Protein AF-A0A537Z2V4-F1 (afdb_monomer_lite)

pLDDT: mean 75.51, std 22.19, range [19.11, 96.81]

Foldseek 3Di:
DDDDDDDDDDDDDDDDDDPPPDDDDDDDDPDPQQPQLRQLLRLLVVQVVVCVVVVHDDDLVRSLVNSVCCVCVVVVADDASVSNSCNSPPADWQWDPPPPPDIDIDHADHLVVVVVVDDDDRLPDRDPVRVVVVLLVVLCVVPNDVLVVQLVVLSVQLRVCSNVVPPVSNVVSVVSNVVSLCVSPVPSQDPSND

Sequence (194 aa):
MRTLVTGTRLSLVPLGSLVTRCWKLRSTSSRPRCGTGTSAAVAVGLLGGLAAVRSEQPSPRELAYAAHRLEVDVLGLQSGIQDQLSAVFGGINYVEIEPYPEAVVRTLPAWEELSCRLTLLFVGRAHDSSSVHRQVIEHVARHGSGPFALLRDAAVAARDAVLAQDLQAFGQAMIANTEAQKSLHPDLVGEEAR

Structure (mmCIF, N/CA/C/O backbone):
data_AF-A0A537Z2V4-F1
#
_entry.id   AF-A0A537Z2V4-F1
#
loop_
_atom_site.group_PDB
_atom_site.id
_atom_site.type_symbol
_atom_site.label_atom_id
_atom_site.label_alt_id
_atom_site.label_comp_id
_atom_site.label_asym_id
_atom_site.label_entity_id
_atom_site.label_seq_id
_atom_site.pdbx_PDB_ins_code
_atom_site.Cartn_x
_atom_site.Cartn_y
_atom_site.Cartn_z
_atom_site.occupancy
_atom_site.B_iso_or_equiv
_atom_site.auth_seq_id
_atom_site.auth_comp_id
_atom_site.auth_asym_id
_atom_site.auth_atom_id
_atom_site.pdbx_PDB_model_num
ATOM 1 N N . MET A 1 1 ? -9.498 17.367 51.869 1.00 26.14 1 MET A N 1
ATOM 2 C CA . MET A 1 1 ? -8.516 18.435 51.583 1.00 26.14 1 MET A CA 1
ATOM 3 C C . MET A 1 1 ? -8.663 18.815 50.106 1.00 26.14 1 MET A C 1
ATOM 5 O O . MET A 1 1 ? -8.455 17.944 49.281 1.00 26.14 1 MET A O 1
ATOM 9 N N . ARG A 1 2 ? -9.210 20.024 49.844 1.00 19.11 2 ARG A N 1
ATOM 10 C CA . ARG A 1 2 ? -9.014 21.002 48.725 1.00 19.11 2 ARG A CA 1
ATOM 11 C C . ARG A 1 2 ? -8.374 20.488 47.403 1.00 19.11 2 ARG A C 1
ATOM 13 O O . ARG A 1 2 ? -7.351 19.835 47.505 1.00 19.11 2 ARG A O 1
ATOM 20 N N . THR A 1 3 ? -8.784 20.788 46.151 1.00 21.97 3 THR A N 1
ATOM 21 C CA . THR A 1 3 ? -9.660 21.805 45.486 1.00 21.97 3 THR A CA 1
ATOM 22 C C . THR A 1 3 ? -9.784 21.438 43.971 1.00 21.97 3 THR A C 1
ATOM 24 O O . THR A 1 3 ? -8.813 20.931 43.425 1.00 21.97 3 THR A O 1
ATOM 27 N N . LEU A 1 4 ? -10.982 21.459 43.342 1.00 20.69 4 LEU A N 1
ATOM 28 C CA . LEU A 1 4 ? -11.524 22.341 42.249 1.00 20.69 4 LEU A CA 1
ATOM 29 C C . LEU A 1 4 ? -10.598 22.661 41.035 1.00 20.69 4 LEU A C 1
ATOM 31 O O . LEU A 1 4 ? -9.449 23.021 41.246 1.00 20.69 4 LEU A O 1
ATOM 35 N N . VAL A 1 5 ? -11.035 22.579 39.756 1.00 25.23 5 VAL A N 1
ATOM 36 C CA . VAL A 1 5 ? -11.777 23.635 39.002 1.00 25.23 5 VAL A CA 1
ATOM 37 C C . VAL A 1 5 ? -12.490 23.106 37.714 1.00 25.23 5 VAL A C 1
ATOM 39 O O . VAL A 1 5 ? -11.874 22.511 36.839 1.00 25.23 5 VAL A O 1
ATOM 42 N N . THR A 1 6 ? -13.810 23.360 37.661 1.00 24.20 6 THR A N 1
ATOM 43 C CA . THR A 1 6 ? -14.754 23.801 36.585 1.00 24.20 6 THR A CA 1
ATOM 44 C C . THR A 1 6 ? -14.874 23.177 35.170 1.00 24.20 6 THR A C 1
ATOM 46 O O . THR A 1 6 ? -14.166 23.536 34.239 1.00 24.20 6 THR A O 1
ATOM 49 N N . GLY A 1 7 ? -15.950 22.397 34.987 1.00 27.55 7 GLY A N 1
ATOM 50 C CA . GLY A 1 7 ? -17.143 22.624 34.137 1.00 27.55 7 GLY A CA 1
ATOM 51 C C . GLY A 1 7 ? -17.106 23.324 32.761 1.00 27.55 7 GLY A C 1
ATOM 52 O O . GLY A 1 7 ? -16.835 24.514 32.651 1.00 27.55 7 GLY A O 1
ATOM 53 N N . THR A 1 8 ? -17.716 22.661 31.768 1.00 27.48 8 THR A N 1
ATOM 54 C CA . THR A 1 8 ? -18.751 23.292 30.922 1.00 27.48 8 THR A CA 1
ATOM 55 C C . THR A 1 8 ? -19.946 22.339 30.809 1.00 27.48 8 THR A C 1
ATOM 57 O O . THR A 1 8 ? -19.795 21.172 30.457 1.00 27.48 8 THR A O 1
ATOM 60 N N . ARG A 1 9 ? -21.130 22.815 31.210 1.00 27.38 9 ARG A N 1
ATOM 61 C CA . ARG A 1 9 ? -22.389 22.056 31.270 1.00 27.38 9 ARG A CA 1
ATOM 62 C C . ARG A 1 9 ? -22.926 21.769 29.863 1.00 27.38 9 ARG A C 1
ATOM 64 O O . ARG A 1 9 ? -23.056 22.694 29.068 1.00 27.38 9 ARG A O 1
ATOM 71 N N . LEU A 1 10 ? -23.353 20.529 29.611 1.00 31.59 10 LEU A N 1
ATOM 72 C CA . LEU A 1 10 ? -24.375 20.240 28.601 1.00 31.59 10 LEU A CA 1
ATOM 73 C C . LEU A 1 10 ? -25.691 20.878 29.062 1.00 31.59 10 LEU A C 1
ATOM 75 O O . LEU A 1 10 ? -26.187 20.573 30.145 1.00 31.59 10 LEU A O 1
ATOM 79 N N . SER A 1 11 ? -26.246 21.767 28.246 1.00 27.48 11 SER A N 1
ATOM 80 C CA . SER A 1 11 ? -27.620 22.247 28.382 1.00 27.48 11 SER A CA 1
ATOM 81 C C . SER A 1 11 ? -28.418 21.718 27.192 1.00 27.48 11 SER A C 1
ATOM 83 O O . SER A 1 11 ? -28.134 22.039 26.042 1.00 27.48 11 SER A O 1
ATOM 85 N N . LEU A 1 12 ? -29.383 20.845 27.481 1.00 33.03 12 LEU A N 1
ATOM 86 C CA . LEU A 1 12 ? -30.434 20.442 26.552 1.00 33.03 12 LEU A CA 1
ATOM 87 C C . LEU A 1 12 ? -31.478 21.560 26.533 1.00 33.03 12 LEU A C 1
ATOM 89 O O . LEU A 1 12 ? -32.139 21.807 27.539 1.00 33.03 12 LEU A O 1
ATOM 93 N N . VAL A 1 13 ? -31.608 22.234 25.394 1.00 32.41 13 VAL A N 1
ATOM 94 C CA . VAL A 1 13 ? -32.709 23.162 25.111 1.00 32.41 13 VAL A CA 1
ATOM 95 C C . VAL A 1 13 ? -33.660 22.447 24.146 1.00 32.41 13 VAL A C 1
ATOM 97 O O . VAL A 1 13 ? -33.213 22.057 23.066 1.00 32.41 13 VAL A O 1
ATOM 100 N N . PRO A 1 14 ? -34.943 22.237 24.490 1.00 42.44 14 PRO A N 1
ATOM 101 C CA . PRO A 1 14 ? -35.908 21.675 23.561 1.00 42.44 14 PRO A CA 1
ATOM 102 C C . PRO A 1 14 ? -36.518 22.812 22.734 1.00 42.44 14 PRO A C 1
ATOM 104 O O . PRO A 1 14 ? -37.300 23.603 23.252 1.00 42.44 14 PRO A O 1
ATOM 107 N N . LEU A 1 15 ? -36.172 22.897 21.450 1.00 34.91 15 LEU A N 1
ATOM 108 C CA . LEU A 1 15 ? -36.889 23.714 20.468 1.00 34.91 15 LEU A CA 1
ATOM 109 C C . LEU A 1 15 ? -37.073 22.896 19.185 1.00 34.91 15 LEU A C 1
ATOM 111 O O . LEU A 1 15 ? -36.166 22.199 18.735 1.00 34.91 15 LEU A O 1
ATOM 115 N N . GLY A 1 16 ? -38.310 22.906 18.696 1.00 32.41 16 GLY A N 1
ATOM 116 C CA . GLY A 1 16 ? -38.871 21.941 17.761 1.00 32.41 16 GLY A CA 1
ATOM 117 C C . GLY A 1 16 ? -38.275 21.917 16.352 1.00 32.41 16 GLY A C 1
ATOM 118 O O . GLY A 1 16 ? -37.627 22.850 15.895 1.00 32.41 16 GLY A O 1
ATOM 119 N N . SER A 1 17 ? -38.567 20.796 15.684 1.00 40.34 17 SER A N 1
ATOM 120 C CA . SER A 1 17 ? -38.675 20.611 14.230 1.00 40.34 17 SER A CA 1
ATOM 121 C C . SER A 1 17 ? -37.645 21.333 13.353 1.00 40.34 17 SER A C 1
ATOM 123 O O . SER A 1 17 ? -37.956 22.349 12.741 1.00 40.34 17 SER A O 1
ATOM 125 N N . LEU A 1 18 ? -36.451 20.741 13.258 1.00 33.75 18 LEU A N 1
ATOM 126 C CA . LEU A 1 18 ? -35.622 20.542 12.054 1.00 33.75 18 LEU A CA 1
ATOM 127 C C . LEU A 1 18 ? -34.292 19.954 12.545 1.00 33.75 18 LEU A C 1
ATOM 129 O O . LEU A 1 18 ? -33.438 20.658 13.079 1.00 33.75 18 LEU A O 1
ATOM 133 N N . VAL A 1 19 ? -34.139 18.630 12.459 1.00 32.47 19 VAL A N 1
ATOM 134 C CA . VAL A 1 19 ? -32.954 17.925 12.974 1.00 32.47 19 VAL A CA 1
ATOM 135 C C . VAL A 1 19 ? -31.794 18.092 11.989 1.00 32.47 19 VAL A C 1
ATOM 137 O O . VAL A 1 19 ? -31.403 17.161 11.294 1.00 32.47 19 VAL A O 1
ATOM 140 N N . THR A 1 20 ? -31.205 19.283 11.944 1.00 33.00 20 THR A N 1
ATOM 141 C CA . THR A 1 20 ? -29.838 19.453 11.447 1.00 33.00 20 THR A CA 1
ATOM 142 C C . THR A 1 20 ? -28.921 19.125 12.618 1.00 33.00 20 THR A C 1
ATOM 144 O O . THR A 1 20 ? -28.631 19.976 13.458 1.00 33.00 20 THR A O 1
ATOM 147 N N . ARG A 1 21 ? -28.511 17.856 12.752 1.00 35.78 21 ARG A N 1
ATOM 148 C CA . ARG A 1 21 ? -27.494 17.499 13.752 1.00 35.78 21 ARG A CA 1
ATOM 149 C C . ARG A 1 21 ? -26.185 18.161 13.333 1.00 35.78 21 ARG A C 1
ATOM 151 O O . ARG A 1 21 ? -25.566 17.763 12.352 1.00 35.78 21 ARG A O 1
ATOM 158 N N . CYS A 1 22 ? -25.801 19.208 14.054 1.00 28.00 22 CYS A N 1
ATOM 159 C CA . CYS A 1 22 ? -24.544 19.903 13.835 1.00 28.00 22 CYS A CA 1
ATOM 160 C C . CYS A 1 22 ? -23.418 19.049 14.433 1.00 28.00 22 CYS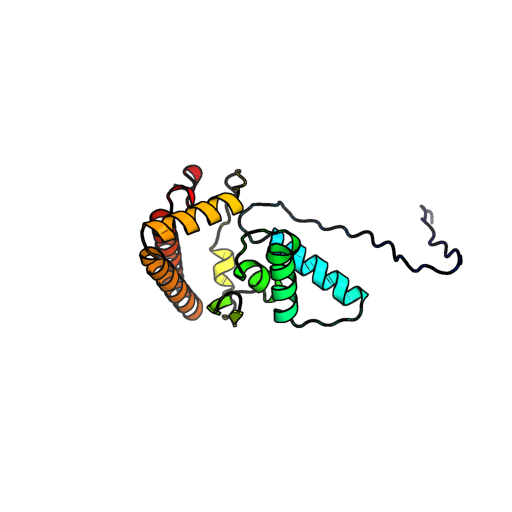 A C 1
ATOM 162 O O . CYS A 1 22 ? -23.233 19.009 15.649 1.00 28.00 22 CYS A O 1
ATOM 164 N N . TRP A 1 23 ? -22.706 18.307 13.584 1.00 31.33 23 TRP A N 1
ATOM 165 C CA . TRP A 1 23 ? -21.556 17.502 13.990 1.00 31.33 23 TRP A CA 1
ATOM 166 C C . TRP A 1 23 ? -20.273 18.301 13.766 1.00 31.33 23 TRP A C 1
ATOM 168 O O . TRP A 1 23 ? -20.007 18.764 12.659 1.00 31.33 23 TRP A O 1
ATOM 178 N N . LYS A 1 24 ? -19.450 18.448 14.809 1.00 30.14 24 LYS A N 1
ATOM 179 C CA . LYS A 1 24 ? -18.098 19.002 14.686 1.00 30.14 24 LYS A CA 1
ATOM 180 C C . LYS A 1 24 ? -17.103 17.850 14.645 1.00 30.14 24 LYS A C 1
ATOM 182 O O . LYS A 1 24 ? -16.812 17.254 15.677 1.00 30.14 24 LYS A O 1
ATOM 187 N N . LEU A 1 25 ? -16.586 17.549 13.459 1.00 30.94 25 LEU A N 1
ATOM 188 C CA . LEU A 1 25 ? -15.578 16.514 13.270 1.00 30.94 25 LEU A CA 1
ATOM 189 C C . LEU A 1 25 ? -14.170 17.127 13.308 1.00 30.94 25 LEU A C 1
ATOM 191 O O . LEU A 1 25 ? -13.929 18.178 12.714 1.00 30.94 25 LEU A O 1
ATOM 195 N N . ARG A 1 26 ? -13.234 16.483 14.011 1.00 28.75 26 ARG A N 1
ATOM 196 C CA . ARG A 1 26 ? -11.817 16.866 14.048 1.00 28.75 26 ARG A CA 1
ATOM 197 C C . ARG A 1 26 ? -10.979 15.656 13.651 1.00 28.75 26 ARG A C 1
ATOM 199 O O . ARG A 1 26 ? -10.984 14.666 14.371 1.00 28.75 26 ARG A O 1
ATOM 206 N N . SER A 1 27 ? -10.252 15.754 12.543 1.00 35.19 27 SER A N 1
ATOM 207 C CA . SER A 1 27 ? -9.204 14.801 12.176 1.00 35.19 27 SER A CA 1
ATOM 208 C C . SER A 1 27 ? -7.833 15.379 12.539 1.00 35.19 27 SER A C 1
ATOM 210 O O . SER A 1 27 ? -7.590 16.580 12.407 1.00 35.19 27 SER A O 1
ATOM 212 N N . THR A 1 28 ? -6.933 14.532 13.033 1.00 32.22 28 THR A N 1
ATOM 213 C CA . THR A 1 28 ? -5.525 14.868 13.279 1.00 32.22 28 THR A CA 1
ATOM 214 C C . THR A 1 28 ? -4.672 13.860 12.526 1.00 32.22 28 THR A C 1
ATOM 216 O O . THR A 1 28 ? -4.736 12.671 12.824 1.00 32.22 28 THR A O 1
ATOM 219 N N . SER A 1 29 ? -3.897 14.319 11.545 1.00 41.75 29 SER A N 1
ATOM 220 C CA . SER A 1 29 ? -2.881 13.512 10.863 1.00 41.75 29 SER A CA 1
ATOM 221 C C . SER A 1 29 ? -1.501 14.120 11.105 1.00 41.75 29 SER A C 1
ATOM 223 O O . SER A 1 29 ? -1.380 15.333 11.284 1.00 41.75 29 SER A O 1
ATOM 225 N N . SER A 1 30 ? -0.463 13.282 11.156 1.00 40.41 30 SER A N 1
ATOM 226 C CA . SER A 1 30 ? 0.902 13.713 11.487 1.00 40.41 30 SER A CA 1
ATOM 227 C C . SER A 1 30 ? 1.523 14.622 10.418 1.00 40.41 30 SER A C 1
ATOM 229 O O . SER A 1 30 ? 2.353 15.452 10.780 1.00 40.41 30 SER A O 1
ATOM 231 N N . ARG A 1 31 ? 1.097 14.515 9.142 1.00 38.12 31 ARG A N 1
ATOM 232 C CA . ARG A 1 31 ? 1.248 15.506 8.048 1.00 38.12 31 ARG A CA 1
ATOM 233 C C . ARG A 1 31 ? 0.592 15.002 6.741 1.00 38.12 31 ARG A C 1
ATOM 235 O O . ARG A 1 31 ? 0.758 13.831 6.404 1.00 38.12 31 ARG A O 1
ATOM 242 N N . PRO A 1 32 ? -0.100 15.851 5.957 1.00 47.47 32 PRO A N 1
ATOM 243 C CA . PRO A 1 32 ? -0.521 15.506 4.595 1.00 47.47 32 PRO A CA 1
ATOM 244 C C . PRO A 1 32 ? 0.686 15.341 3.649 1.00 47.47 32 PRO A C 1
ATOM 246 O O . PRO A 1 32 ? 1.701 16.008 3.838 1.00 47.47 32 PRO A O 1
ATOM 249 N N . ARG A 1 33 ? 0.543 14.532 2.586 1.00 50.84 33 ARG A N 1
ATOM 250 C CA . ARG A 1 33 ? 1.489 14.433 1.445 1.00 50.84 33 ARG A CA 1
ATOM 251 C C . ARG A 1 33 ? 2.895 13.870 1.745 1.00 50.84 33 ARG A C 1
ATOM 253 O O . ARG A 1 33 ? 3.855 14.244 1.082 1.00 50.84 33 ARG A O 1
ATOM 260 N N . CYS A 1 34 ? 3.031 12.941 2.690 1.00 48.94 34 CYS A N 1
ATOM 261 C CA . CYS A 1 34 ? 4.287 12.210 2.934 1.00 48.94 34 CYS A CA 1
ATOM 262 C C . CYS A 1 34 ? 4.397 10.861 2.194 1.00 48.94 34 CYS A C 1
ATOM 264 O O . CYS A 1 34 ? 5.298 10.088 2.490 1.00 48.94 34 CYS A O 1
ATOM 266 N N . GLY A 1 35 ? 3.485 10.560 1.261 1.00 55.34 35 GLY A N 1
ATOM 267 C CA . GLY A 1 35 ? 3.512 9.309 0.488 1.00 55.34 35 GLY A CA 1
ATOM 268 C C . GLY A 1 35 ? 3.076 8.056 1.261 1.00 55.34 35 GLY A C 1
ATOM 269 O O . GLY A 1 35 ? 3.242 6.955 0.763 1.00 55.34 35 GLY A O 1
ATOM 270 N N . THR A 1 36 ? 2.506 8.204 2.462 1.00 62.25 36 THR A N 1
ATOM 271 C CA . THR A 1 36 ? 2.095 7.087 3.338 1.00 62.25 36 THR A CA 1
ATOM 272 C C . THR A 1 36 ? 0.573 6.883 3.394 1.00 62.25 36 THR A C 1
ATOM 274 O O . THR A 1 36 ? 0.045 6.500 4.435 1.00 62.25 36 THR A O 1
ATOM 277 N N . GLY A 1 37 ? -0.169 7.240 2.340 1.00 63.00 37 GLY A N 1
ATOM 278 C CA . GLY A 1 37 ? -1.630 7.058 2.301 1.00 63.00 37 GLY A CA 1
ATOM 279 C C . GLY A 1 37 ? -2.434 7.908 3.300 1.00 63.00 37 GLY A C 1
ATOM 280 O O . GLY A 1 37 ? -3.541 7.545 3.693 1.00 63.00 37 GLY A O 1
ATOM 281 N N . THR A 1 38 ? -1.904 9.053 3.749 1.00 70.50 38 THR A N 1
ATOM 282 C CA . THR A 1 38 ? -2.525 9.859 4.818 1.00 70.50 38 THR A CA 1
ATOM 283 C C . THR A 1 38 ? -3.930 10.376 4.468 1.00 70.50 38 THR A C 1
ATOM 285 O O . THR A 1 38 ? -4.766 10.492 5.364 1.00 70.50 38 THR A O 1
ATOM 288 N N . SER A 1 39 ? -4.222 10.691 3.197 1.00 77.00 39 SER A N 1
ATOM 289 C CA . SER A 1 39 ? -5.568 11.132 2.780 1.00 77.00 39 SER A CA 1
ATOM 290 C C . SER A 1 39 ? -6.585 10.000 2.894 1.00 77.00 39 SER A C 1
ATOM 292 O O . SER A 1 39 ? -7.632 10.182 3.517 1.00 77.00 39 SER A O 1
ATOM 294 N N . ALA A 1 40 ? -6.221 8.816 2.403 1.00 80.75 40 ALA A N 1
ATOM 295 C CA . ALA A 1 40 ? -7.025 7.611 2.499 1.00 80.75 40 ALA A CA 1
ATOM 296 C C . ALA A 1 40 ? -7.306 7.232 3.959 1.00 80.75 40 ALA A C 1
ATOM 298 O O . ALA A 1 40 ? -8.457 6.994 4.317 1.00 80.75 40 ALA A O 1
ATOM 299 N N . ALA A 1 41 ? -6.290 7.263 4.830 1.00 82.25 41 ALA A N 1
ATOM 300 C CA . ALA A 1 41 ? -6.460 6.978 6.255 1.00 82.25 41 ALA A CA 1
ATOM 301 C C . ALA A 1 41 ? -7.433 7.956 6.942 1.00 82.25 41 ALA A C 1
ATOM 303 O O . ALA A 1 41 ? -8.270 7.547 7.749 1.00 82.25 41 ALA A O 1
ATOM 304 N N . VAL A 1 42 ? -7.369 9.249 6.598 1.00 85.12 42 VAL A N 1
ATOM 305 C CA . VAL A 1 42 ? -8.310 10.257 7.114 1.00 85.12 42 VAL A CA 1
ATOM 306 C C . VAL A 1 42 ? -9.726 10.019 6.586 1.00 85.12 42 VAL A C 1
ATOM 308 O O . VAL A 1 42 ? -10.670 10.080 7.373 1.00 85.12 42 VAL A O 1
ATOM 311 N N . ALA A 1 43 ? -9.886 9.734 5.290 1.00 87.69 43 ALA A N 1
ATOM 312 C CA . ALA A 1 43 ? -11.186 9.451 4.683 1.00 87.69 43 ALA A CA 1
ATOM 313 C C . ALA A 1 43 ? -11.841 8.207 5.304 1.00 87.69 43 ALA A C 1
ATOM 315 O O . ALA A 1 43 ? -12.991 8.267 5.739 1.00 87.69 43 ALA A O 1
ATOM 316 N N . VAL A 1 44 ? -11.083 7.116 5.432 1.00 90.00 44 VAL A N 1
ATOM 317 C CA . VAL A 1 44 ? -11.513 5.873 6.086 1.00 90.00 44 VAL A CA 1
ATOM 318 C C . VAL A 1 44 ? -11.905 6.122 7.542 1.00 90.00 44 VAL A C 1
ATOM 320 O O . VAL A 1 44 ? -12.991 5.721 7.957 1.00 90.00 44 VAL A O 1
ATOM 323 N N . GLY A 1 45 ? -11.075 6.832 8.315 1.00 86.94 45 GLY A N 1
ATOM 324 C CA . GLY A 1 45 ? -11.374 7.138 9.717 1.00 86.94 45 GLY A CA 1
ATOM 325 C C . GLY A 1 45 ? -12.625 8.006 9.891 1.00 86.94 45 GLY A C 1
ATOM 326 O O . GLY A 1 45 ? -13.429 7.771 10.794 1.00 86.94 45 GLY A O 1
ATOM 327 N N . LEU A 1 46 ? -12.827 8.982 9.002 1.00 89.75 46 LEU A N 1
ATOM 328 C CA . LEU A 1 46 ? -13.998 9.860 8.997 1.00 89.75 46 LEU A CA 1
ATOM 329 C C . LEU A 1 46 ? -15.281 9.090 8.680 1.00 89.75 46 LEU A C 1
ATOM 331 O O . LEU A 1 46 ? -16.269 9.220 9.404 1.00 89.75 46 LEU A O 1
ATOM 335 N N . LEU A 1 47 ? -15.257 8.275 7.625 1.00 92.00 47 LEU A N 1
ATOM 336 C CA . LEU A 1 47 ? -16.395 7.454 7.223 1.00 92.00 47 LEU A CA 1
ATOM 337 C C . LEU A 1 47 ? -16.713 6.384 8.272 1.00 92.00 47 LEU A C 1
ATOM 339 O O . LEU A 1 47 ? -17.881 6.193 8.605 1.00 92.00 47 LEU A O 1
ATOM 343 N N . GLY A 1 48 ? -15.691 5.757 8.861 1.00 90.81 48 GLY A N 1
ATOM 344 C CA . GLY A 1 48 ? -15.859 4.777 9.933 1.00 90.81 48 GLY A CA 1
ATOM 345 C C . GLY A 1 48 ? -16.473 5.401 11.188 1.00 90.81 48 GLY A C 1
ATOM 346 O O . GLY A 1 48 ? -17.411 4.853 11.765 1.00 90.81 48 GLY A O 1
ATOM 347 N N . GLY A 1 49 ? -16.016 6.598 11.570 1.00 90.38 49 GLY A N 1
ATOM 348 C CA . GLY A 1 49 ? -16.608 7.354 12.675 1.00 90.38 49 GLY A CA 1
ATOM 349 C C . GLY A 1 49 ? -18.064 7.748 12.414 1.00 90.38 49 GLY A C 1
ATOM 350 O O . GLY A 1 49 ? -18.905 7.650 13.308 1.00 90.38 49 GLY A O 1
ATOM 351 N N . LEU A 1 50 ? -18.389 8.154 11.183 1.00 92.44 50 LEU A N 1
ATOM 352 C CA . LEU A 1 50 ? -19.755 8.512 10.804 1.00 92.44 50 LEU A CA 1
ATOM 353 C C . LEU A 1 50 ? -20.690 7.292 10.815 1.00 92.44 50 LEU A C 1
ATOM 355 O O . LEU A 1 50 ? -21.806 7.391 11.326 1.00 92.44 50 LEU A O 1
ATOM 359 N N . ALA A 1 51 ? -20.222 6.146 10.314 1.00 91.44 51 ALA A N 1
ATOM 360 C CA . ALA A 1 51 ? -20.951 4.881 10.364 1.00 91.44 51 ALA A CA 1
ATOM 361 C C . ALA A 1 51 ? -21.236 4.460 11.814 1.00 91.44 51 ALA A C 1
ATOM 363 O O . ALA A 1 51 ? -22.379 4.157 12.156 1.00 91.44 51 ALA A O 1
ATOM 364 N N . ALA A 1 52 ? -20.243 4.567 12.703 1.00 90.50 52 ALA A N 1
ATOM 365 C CA . ALA A 1 52 ? -20.414 4.264 14.123 1.00 90.50 52 ALA A CA 1
ATOM 366 C C . ALA A 1 52 ? -21.494 5.141 14.785 1.00 90.50 52 ALA A C 1
ATOM 368 O O . ALA A 1 52 ? -22.356 4.635 15.505 1.00 90.50 52 ALA A O 1
ATOM 369 N N . VAL A 1 53 ? -21.515 6.448 14.489 1.00 93.50 53 VAL A N 1
ATOM 370 C CA . VAL A 1 53 ? -22.558 7.377 14.975 1.00 93.50 53 VAL A CA 1
ATOM 371 C C . VAL A 1 53 ? -23.951 7.005 14.455 1.00 93.50 53 VAL A C 1
ATOM 373 O O . VAL A 1 53 ? -24.952 7.240 15.134 1.00 93.50 53 VAL A O 1
ATOM 376 N N . ARG A 1 54 ? -24.021 6.416 13.259 1.00 92.44 54 ARG A N 1
ATOM 377 C CA . ARG A 1 54 ? -25.257 5.942 12.624 1.00 92.44 54 ARG A CA 1
ATOM 378 C C . ARG A 1 54 ? -25.628 4.508 13.017 1.00 92.44 54 ARG A C 1
ATOM 380 O O . ARG A 1 54 ? -26.659 4.023 12.567 1.00 92.44 54 ARG A O 1
ATOM 387 N N . SER A 1 55 ? -24.832 3.857 13.874 1.00 93.44 55 SER A N 1
ATOM 388 C CA . SER A 1 55 ? -24.975 2.433 14.220 1.00 93.44 55 SER A CA 1
ATOM 389 C C . SER A 1 55 ? -24.913 1.500 13.001 1.00 93.44 55 SER A C 1
ATOM 391 O O . SER A 1 55 ? -25.495 0.420 13.001 1.00 93.44 55 SER A O 1
ATOM 393 N N . GLU A 1 56 ? -24.191 1.921 11.965 1.00 93.94 56 GLU A N 1
ATOM 394 C CA . GLU A 1 56 ? -23.870 1.120 10.788 1.00 93.94 56 GLU A CA 1
ATOM 395 C C . GLU A 1 56 ? -22.556 0.362 11.040 1.00 93.94 56 GLU A C 1
ATOM 397 O O . GLU A 1 56 ? -21.649 0.868 11.705 1.00 93.94 56 GLU A O 1
ATOM 402 N N . GLN A 1 57 ? -22.445 -0.856 10.508 1.00 92.12 57 GLN A N 1
ATOM 403 C CA . GLN A 1 57 ? -21.240 -1.687 10.610 1.00 92.12 57 GLN A CA 1
ATOM 404 C C . GLN A 1 57 ? -20.773 -2.092 9.209 1.00 92.12 57 GLN A C 1
ATOM 406 O O . GLN A 1 57 ? -20.948 -3.247 8.819 1.00 92.12 57 GLN A O 1
ATOM 411 N N . PRO A 1 58 ? -20.234 -1.144 8.419 1.00 92.88 58 PRO A N 1
ATOM 412 C CA . PRO A 1 58 ? -19.693 -1.475 7.114 1.00 92.88 58 PRO A CA 1
ATOM 413 C C . PRO A 1 58 ? -18.524 -2.445 7.283 1.00 92.88 58 PRO A C 1
ATOM 415 O O . PRO A 1 58 ? -17.680 -2.292 8.171 1.00 92.88 58 PRO A O 1
ATOM 418 N N . SER A 1 59 ? -18.453 -3.431 6.400 1.00 94.31 59 SER A N 1
ATOM 419 C CA . SER A 1 59 ? -17.270 -4.269 6.259 1.00 94.31 59 SER A CA 1
ATOM 420 C C . SER A 1 59 ? -16.049 -3.412 5.881 1.00 94.31 59 SER A C 1
ATOM 422 O O . SER A 1 59 ? -16.199 -2.355 5.254 1.00 94.31 59 SER A O 1
ATOM 424 N N . PRO A 1 60 ? -14.815 -3.865 6.184 1.00 91.06 60 PRO A N 1
ATOM 425 C CA . PRO A 1 60 ? -13.595 -3.155 5.791 1.00 91.06 60 PRO A CA 1
ATOM 426 C C . PRO A 1 60 ? -13.576 -2.808 4.297 1.00 91.06 60 PRO A C 1
ATOM 428 O O . PRO A 1 60 ? -13.267 -1.684 3.911 1.00 91.06 60 PRO A O 1
ATOM 431 N N . ARG A 1 61 ? -14.007 -3.756 3.458 1.00 93.50 61 ARG A N 1
ATOM 432 C CA . ARG A 1 61 ? -14.117 -3.586 2.008 1.00 93.50 61 ARG A CA 1
ATOM 433 C C . ARG A 1 61 ? -15.080 -2.453 1.635 1.00 93.50 61 ARG A C 1
ATOM 435 O O . ARG A 1 61 ? -14.711 -1.581 0.855 1.00 93.50 61 ARG A O 1
ATOM 442 N N . GLU A 1 62 ? -16.287 -2.435 2.199 1.00 94.75 62 GLU A N 1
ATOM 443 C CA . GLU A 1 62 ? -17.268 -1.369 1.936 1.00 94.75 62 GLU A CA 1
ATOM 444 C C . GLU A 1 62 ? -16.739 0.004 2.351 1.00 94.75 62 GLU A C 1
ATOM 446 O O . GLU A 1 62 ? -16.933 0.983 1.627 1.00 94.75 62 GLU A O 1
ATOM 451 N N . LEU A 1 63 ? -16.031 0.071 3.481 1.00 94.56 63 LEU A N 1
ATOM 452 C CA . LEU A 1 63 ? -15.451 1.311 3.980 1.00 94.56 63 LEU A CA 1
ATOM 453 C C . LEU A 1 63 ? -14.324 1.831 3.073 1.00 94.56 63 LEU A C 1
ATOM 455 O O . LEU A 1 63 ? -14.294 3.025 2.770 1.00 94.56 63 LEU A O 1
ATOM 459 N N . ALA A 1 64 ? -13.444 0.949 2.590 1.00 93.25 64 ALA A N 1
ATOM 460 C CA . ALA A 1 64 ? -12.391 1.317 1.642 1.00 93.25 64 ALA A CA 1
ATOM 461 C C . ALA A 1 64 ? -12.968 1.842 0.321 1.00 93.25 64 ALA A C 1
ATOM 463 O O . ALA A 1 64 ? -12.550 2.898 -0.152 1.00 93.25 64 ALA A O 1
ATOM 464 N N . TYR A 1 65 ? -13.970 1.164 -0.247 1.00 95.12 65 TYR A N 1
ATOM 465 C CA . TYR A 1 65 ? -14.607 1.631 -1.480 1.00 95.12 65 TYR A CA 1
ATOM 466 C C . TYR A 1 65 ? -15.409 2.918 -1.281 1.00 95.12 65 TYR A C 1
ATOM 468 O O . TYR A 1 65 ? -15.445 3.758 -2.175 1.00 95.12 65 TYR A O 1
ATOM 476 N N . ALA A 1 66 ? -16.035 3.118 -0.118 1.00 94.69 66 ALA A N 1
ATOM 477 C CA . ALA A 1 66 ? -16.682 4.389 0.195 1.00 94.69 66 ALA A CA 1
ATOM 478 C C . ALA A 1 66 ? -15.661 5.539 0.268 1.00 94.69 66 ALA A C 1
ATOM 480 O O . ALA A 1 66 ? -15.924 6.619 -0.261 1.00 94.69 66 ALA A O 1
ATOM 481 N N . ALA A 1 67 ? -14.489 5.298 0.867 1.00 93.06 67 ALA A N 1
ATOM 482 C CA . ALA A 1 67 ? -13.396 6.270 0.906 1.00 93.06 67 ALA A CA 1
ATOM 483 C C . ALA A 1 67 ? -12.828 6.561 -0.491 1.00 93.06 67 ALA A C 1
ATOM 485 O O . ALA A 1 67 ? -12.556 7.714 -0.817 1.00 93.06 67 ALA A O 1
ATOM 486 N N . HIS A 1 68 ? -12.703 5.539 -1.337 1.00 93.88 68 HIS A N 1
ATOM 487 C CA . HIS A 1 68 ? -12.254 5.694 -2.720 1.00 93.88 68 HIS A CA 1
ATOM 488 C C . HIS A 1 68 ? -13.244 6.495 -3.573 1.00 93.88 68 HIS A C 1
ATOM 490 O O . HIS A 1 68 ? -12.843 7.465 -4.212 1.00 93.88 68 HIS A O 1
ATOM 496 N N . ARG A 1 69 ? -14.546 6.184 -3.500 1.00 93.81 69 ARG A N 1
ATOM 497 C CA . ARG A 1 69 ? -15.596 6.971 -4.173 1.00 93.81 69 ARG A CA 1
ATOM 498 C C . ARG A 1 69 ? -15.629 8.423 -3.702 1.00 93.81 69 ARG A C 1
ATOM 500 O O . ARG A 1 69 ? -15.873 9.320 -4.499 1.00 93.81 69 ARG A O 1
ATOM 507 N N . LEU A 1 70 ? -15.360 8.680 -2.421 1.00 91.31 70 LEU A N 1
ATOM 508 C CA . LEU A 1 70 ? -15.241 10.049 -1.919 1.00 91.31 70 LEU A CA 1
ATOM 509 C C . LEU A 1 70 ? -14.104 10.809 -2.626 1.00 91.31 70 LEU A C 1
ATOM 511 O O . LEU A 1 70 ? -14.294 11.956 -3.020 1.00 91.31 70 LEU A O 1
ATOM 515 N N . GLU A 1 71 ? -12.937 10.194 -2.818 1.00 87.75 71 GLU A N 1
ATOM 516 C CA . GLU A 1 71 ? -11.822 10.849 -3.516 1.00 87.75 71 GLU A CA 1
ATOM 517 C C . GLU A 1 71 ? -12.066 10.999 -5.027 1.00 87.75 71 GLU A C 1
ATOM 519 O O . GLU A 1 71 ? -11.804 12.068 -5.582 1.00 87.75 71 GLU A O 1
ATOM 524 N N . VAL A 1 72 ? -12.590 9.965 -5.688 1.00 89.69 72 VAL A N 1
ATOM 525 C CA . VAL A 1 72 ? -12.752 9.954 -7.151 1.00 89.69 72 VAL A CA 1
ATOM 526 C C . VAL A 1 72 ? -14.030 10.662 -7.594 1.00 89.69 72 VAL A C 1
ATOM 528 O O . VAL A 1 72 ? -13.962 11.605 -8.380 1.00 89.69 72 VAL A O 1
ATOM 531 N N . ASP A 1 73 ? -15.189 10.258 -7.076 1.00 91.06 73 ASP A N 1
ATOM 532 C CA . ASP A 1 73 ? -16.488 10.716 -7.582 1.00 91.06 73 ASP A CA 1
ATOM 533 C C . ASP A 1 73 ? -16.878 12.083 -7.010 1.00 91.06 73 ASP A C 1
ATOM 535 O O . ASP A 1 73 ? -17.478 12.905 -7.701 1.00 91.06 73 ASP A O 1
ATOM 539 N N . VAL A 1 74 ? -16.548 12.338 -5.737 1.00 89.88 74 VAL A N 1
ATOM 540 C CA . VAL A 1 74 ? -16.960 13.571 -5.041 1.00 89.88 74 VAL A CA 1
ATOM 541 C C . VAL A 1 74 ? -15.903 14.665 -5.154 1.00 89.88 74 VAL A C 1
ATOM 543 O O . VAL A 1 74 ? -16.244 15.820 -5.405 1.00 89.88 74 VAL A O 1
ATOM 546 N N . LEU A 1 75 ? -14.624 14.328 -4.958 1.00 86.69 75 LEU A N 1
ATOM 547 C CA . LEU A 1 75 ? -13.529 15.302 -5.026 1.00 86.69 75 LEU A CA 1
ATOM 548 C C . LEU A 1 75 ? -12.912 15.426 -6.427 1.00 86.69 75 LEU A C 1
ATOM 550 O O . LEU A 1 75 ? -12.143 16.359 -6.661 1.00 86.69 75 LEU A O 1
ATOM 554 N N . GLY A 1 76 ? -13.245 14.526 -7.360 1.00 85.19 76 GLY A N 1
ATOM 555 C CA . GLY A 1 76 ? -12.746 14.570 -8.737 1.00 85.19 76 GLY A CA 1
ATOM 556 C C . GLY A 1 76 ? -11.243 14.309 -8.854 1.00 85.19 76 GLY A C 1
ATOM 557 O O . GLY A 1 76 ? -10.607 14.773 -9.802 1.00 85.19 76 GLY A O 1
ATOM 558 N N . LEU A 1 77 ? -10.646 13.625 -7.874 1.00 83.25 77 LEU A N 1
ATOM 559 C CA . LEU A 1 77 ? -9.214 13.352 -7.841 1.00 83.25 77 LEU A CA 1
ATOM 560 C C . LEU A 1 77 ? -8.902 12.024 -8.536 1.00 83.25 77 LEU A C 1
ATOM 562 O O . LEU A 1 77 ? -9.630 11.043 -8.412 1.00 83.25 77 LEU A O 1
ATOM 566 N N . GLN A 1 78 ? -7.770 11.970 -9.235 1.00 78.94 78 GLN A N 1
ATOM 567 C CA . GLN A 1 78 ? -7.213 10.700 -9.696 1.00 78.94 78 GLN A CA 1
ATOM 568 C C . GLN A 1 78 ? -6.544 10.005 -8.505 1.00 78.94 78 GLN A C 1
ATOM 570 O O . GLN A 1 78 ? -5.590 10.542 -7.942 1.00 78.94 78 GLN A O 1
ATOM 575 N N . SER A 1 79 ? -7.059 8.837 -8.119 1.00 81.50 79 SER A N 1
ATOM 576 C CA . SER A 1 79 ? -6.592 8.077 -6.956 1.00 81.50 79 SER A CA 1
ATOM 577 C C . SER A 1 79 ? -6.608 6.577 -7.250 1.00 81.50 79 SER A C 1
ATOM 579 O O . SER A 1 79 ? -7.500 6.088 -7.943 1.00 81.50 79 SER A O 1
ATOM 581 N N . GLY A 1 80 ? -5.618 5.846 -6.736 1.00 85.62 80 GLY A N 1
ATOM 582 C CA . GLY A 1 80 ? -5.655 4.383 -6.681 1.00 85.62 80 GLY A CA 1
ATOM 583 C C . GLY A 1 80 ? -6.546 3.888 -5.534 1.00 85.62 80 GLY A C 1
ATOM 584 O O . GLY A 1 80 ? -7.046 4.680 -4.745 1.00 85.62 80 GLY A O 1
ATOM 585 N N . ILE A 1 81 ? -6.728 2.567 -5.427 1.00 90.06 81 ILE A N 1
ATOM 586 C CA . ILE A 1 81 ? -7.517 1.925 -4.349 1.00 90.06 81 ILE A CA 1
ATOM 587 C C . ILE A 1 81 ? -6.641 1.363 -3.205 1.00 90.06 81 ILE A C 1
ATOM 589 O O . ILE A 1 81 ? -7.130 0.983 -2.141 1.00 90.06 81 ILE A O 1
ATOM 593 N N . GLN A 1 82 ? -5.325 1.281 -3.421 1.00 89.12 82 GLN A N 1
ATOM 594 C CA . GLN A 1 82 ? -4.383 0.573 -2.544 1.00 89.12 82 GLN A CA 1
ATOM 595 C C . GLN A 1 82 ? -4.275 1.204 -1.149 1.00 89.12 82 GLN A C 1
ATOM 597 O O . GLN A 1 82 ? -4.218 0.479 -0.154 1.00 89.12 82 GLN A O 1
ATOM 602 N N . ASP A 1 83 ? -4.294 2.534 -1.062 1.00 88.75 83 ASP A N 1
ATOM 603 C CA . ASP A 1 83 ? -4.132 3.259 0.201 1.00 88.75 83 ASP A CA 1
ATOM 604 C C . ASP A 1 83 ? -5.352 3.073 1.115 1.00 88.75 83 ASP A C 1
ATOM 606 O O . ASP A 1 83 ? -5.216 2.850 2.319 1.00 88.75 83 ASP A O 1
ATOM 610 N N . GLN A 1 84 ? -6.557 3.112 0.542 1.00 92.69 84 GLN A N 1
ATOM 611 C CA . GLN A 1 84 ? -7.818 2.939 1.263 1.00 92.69 84 GLN A CA 1
ATOM 612 C C . GLN A 1 84 ? -7.957 1.495 1.752 1.00 92.69 84 GLN A C 1
ATOM 614 O O . GLN A 1 84 ? -8.347 1.278 2.900 1.00 92.69 84 GLN A O 1
ATOM 619 N N . LEU A 1 85 ? -7.583 0.509 0.924 1.00 91.38 85 LEU A N 1
ATOM 620 C CA . LEU A 1 85 ? -7.533 -0.899 1.332 1.00 91.38 85 LEU A CA 1
ATOM 621 C C . LEU A 1 85 ? -6.517 -1.109 2.463 1.00 91.38 85 LEU A C 1
ATOM 623 O O . LEU A 1 85 ? -6.836 -1.723 3.479 1.00 91.38 85 LEU A O 1
ATOM 627 N N . SER A 1 86 ? -5.315 -0.548 2.336 1.00 88.38 86 SER A N 1
ATOM 628 C CA . SER A 1 86 ? -4.282 -0.668 3.372 1.00 88.38 86 SER A CA 1
ATOM 629 C C . SER A 1 86 ? -4.725 -0.047 4.701 1.00 88.38 86 SER A C 1
ATOM 631 O O . SER A 1 86 ? -4.468 -0.618 5.761 1.00 88.38 86 SER A O 1
ATOM 633 N N . ALA A 1 87 ? -5.454 1.073 4.654 1.00 88.62 87 ALA A N 1
ATOM 634 C CA . ALA A 1 87 ? -5.969 1.751 5.840 1.00 88.62 87 ALA A CA 1
ATOM 635 C C . ALA A 1 87 ? -7.051 0.954 6.595 1.00 88.62 87 ALA A C 1
ATOM 637 O O . ALA A 1 87 ? -7.132 1.075 7.816 1.00 88.62 87 ALA A O 1
ATOM 638 N N . VAL A 1 88 ? -7.877 0.156 5.903 1.00 91.81 88 VAL A N 1
ATOM 639 C CA . VAL A 1 88 ? -8.939 -0.644 6.551 1.00 91.81 88 VAL A CA 1
ATOM 640 C C . VAL A 1 88 ? -8.477 -2.030 6.991 1.00 91.81 88 VAL A C 1
ATOM 642 O O . VAL A 1 88 ? -8.948 -2.518 8.015 1.00 91.81 88 VAL A O 1
ATOM 645 N N . PHE A 1 89 ? -7.596 -2.683 6.224 1.00 88.81 89 PHE A N 1
ATOM 646 C CA . PHE A 1 89 ? -7.169 -4.057 6.509 1.00 88.81 89 PHE A CA 1
ATOM 647 C C . PHE A 1 89 ? -6.006 -4.099 7.505 1.00 88.81 89 PHE A C 1
ATOM 649 O O . PHE A 1 89 ? -5.941 -5.016 8.322 1.00 88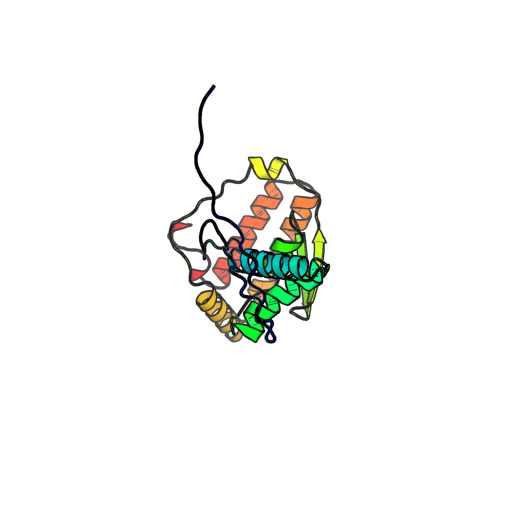.81 89 PHE A O 1
ATOM 656 N N . GLY A 1 90 ? -5.113 -3.101 7.474 1.00 86.06 90 GLY A N 1
ATOM 657 C CA . GLY A 1 90 ? -3.894 -3.099 8.282 1.00 86.06 90 GLY A CA 1
ATOM 658 C C . GLY A 1 90 ? -2.947 -4.260 7.944 1.00 86.06 90 GLY A C 1
ATOM 659 O O . GLY A 1 90 ? -3.225 -5.087 7.077 1.00 86.06 90 GLY A O 1
ATOM 660 N N . GLY A 1 91 ? -1.800 -4.322 8.622 1.00 88.00 91 GLY A N 1
ATOM 661 C CA . GLY A 1 91 ? -0.798 -5.367 8.383 1.00 88.00 91 GLY A CA 1
ATOM 662 C C . GLY A 1 91 ? -0.154 -5.304 6.992 1.00 88.00 91 GLY A C 1
ATOM 663 O O . GLY A 1 91 ? -0.139 -4.256 6.345 1.00 88.00 91 GLY A O 1
ATOM 664 N N . ILE A 1 92 ? 0.406 -6.432 6.545 1.00 90.31 92 ILE A N 1
ATOM 665 C CA . ILE A 1 92 ? 1.024 -6.567 5.221 1.00 90.31 92 ILE A CA 1
ATOM 666 C C . ILE A 1 92 ? 0.013 -7.235 4.292 1.00 90.31 92 ILE A C 1
ATOM 668 O O . ILE A 1 92 ? -0.460 -8.333 4.575 1.00 90.31 92 ILE A O 1
ATOM 672 N N . ASN A 1 93 ? -0.311 -6.589 3.174 1.00 92.19 93 ASN A N 1
ATOM 673 C CA . ASN A 1 93 ? -1.301 -7.090 2.228 1.00 92.19 93 ASN A CA 1
ATOM 674 C C . ASN A 1 93 ? -0.709 -7.201 0.827 1.00 92.19 93 ASN A C 1
ATOM 676 O O . ASN A 1 93 ? -0.019 -6.297 0.361 1.00 92.19 93 ASN A O 1
ATOM 680 N N . TYR A 1 94 ? -1.043 -8.288 0.141 1.00 93.88 94 TYR A N 1
ATOM 681 C CA . TYR A 1 94 ? -0.889 -8.410 -1.300 1.00 93.88 94 TYR A CA 1
ATOM 682 C C . TYR A 1 94 ? -2.233 -8.100 -1.963 1.00 93.88 94 TYR A C 1
ATOM 684 O O . TYR A 1 94 ? -3.252 -8.700 -1.612 1.00 93.88 94 TYR A O 1
ATOM 692 N N . VAL A 1 95 ? -2.246 -7.126 -2.874 1.00 92.50 95 VAL A N 1
ATOM 693 C CA . VAL A 1 95 ? -3.471 -6.590 -3.480 1.00 92.50 95 VAL A CA 1
ATOM 694 C C . VAL A 1 95 ? -3.424 -6.788 -4.988 1.00 92.50 95 VAL A C 1
ATOM 696 O O . VAL A 1 95 ? -2.551 -6.251 -5.665 1.00 92.50 95 VAL A O 1
ATOM 699 N N . GLU A 1 96 ? -4.396 -7.531 -5.504 1.00 92.12 96 GLU A N 1
ATOM 700 C CA . GLU A 1 96 ? -4.580 -7.792 -6.930 1.00 92.12 96 GLU A CA 1
ATOM 701 C C . GLU A 1 96 ? -5.777 -6.964 -7.408 1.00 92.12 96 GLU A C 1
ATOM 703 O O . GLU A 1 96 ? -6.884 -7.148 -6.905 1.00 92.12 96 GLU A O 1
ATOM 708 N N . ILE A 1 97 ? -5.561 -6.019 -8.326 1.00 90.38 97 ILE A N 1
ATOM 709 C CA . ILE A 1 97 ? -6.606 -5.111 -8.827 1.00 90.38 97 ILE A CA 1
ATOM 710 C C . ILE A 1 97 ? -6.980 -5.546 -10.238 1.00 90.38 97 ILE A C 1
ATOM 712 O O . ILE A 1 97 ? -6.216 -5.303 -11.173 1.00 90.38 97 ILE A O 1
ATOM 716 N N . GLU A 1 98 ? -8.144 -6.170 -10.392 1.00 85.75 98 GLU A N 1
ATOM 717 C CA . GLU A 1 98 ? -8.654 -6.597 -11.695 1.00 85.75 98 GLU A CA 1
ATOM 718 C C . GLU A 1 98 ? -10.166 -6.899 -11.634 1.00 85.75 98 GLU A C 1
ATOM 720 O O . GLU A 1 98 ? -10.562 -7.864 -10.974 1.00 85.75 98 GLU A O 1
ATOM 725 N N . PRO A 1 99 ? -11.032 -6.128 -12.329 1.00 88.00 99 PRO A N 1
ATOM 726 C CA . PRO A 1 99 ? -10.786 -4.830 -12.975 1.00 88.00 99 PRO A CA 1
ATOM 727 C C . PRO A 1 99 ? -10.787 -3.667 -11.968 1.00 88.00 99 PRO A C 1
ATOM 729 O O . PRO A 1 99 ? -11.471 -3.728 -10.958 1.00 88.00 99 PRO A O 1
ATOM 732 N N . TYR A 1 100 ? -10.105 -2.555 -12.260 1.00 86.50 100 TYR A N 1
ATOM 733 C CA . TYR A 1 100 ? -10.167 -1.358 -11.404 1.00 86.50 100 TYR A CA 1
ATOM 734 C C . TYR A 1 100 ? -11.612 -0.816 -11.260 1.00 86.50 100 TYR A C 1
ATOM 736 O O . TYR A 1 100 ? -12.309 -0.708 -12.272 1.00 86.50 100 TYR A O 1
ATOM 744 N N . PRO A 1 101 ? -12.055 -0.403 -10.052 1.00 89.38 101 PRO A N 1
ATOM 745 C CA . PRO A 1 101 ? -11.313 -0.381 -8.785 1.00 89.38 101 PRO A CA 1
ATOM 746 C C . PRO A 1 101 ? -11.410 -1.679 -7.966 1.00 89.38 101 PRO A C 1
ATOM 748 O O . PRO A 1 101 ? -10.893 -1.717 -6.852 1.00 89.38 101 PRO A O 1
ATOM 751 N N . GLU A 1 102 ? -12.061 -2.726 -8.477 1.00 91.00 102 GLU A N 1
ATOM 752 C CA . GLU A 1 102 ? -12.223 -3.989 -7.761 1.00 91.00 102 GLU A CA 1
ATOM 753 C C . GLU A 1 102 ? -10.886 -4.666 -7.461 1.00 91.00 102 GLU A C 1
ATOM 755 O O . GLU A 1 102 ? -10.010 -4.787 -8.322 1.00 91.00 102 GLU A O 1
ATOM 760 N N . ALA A 1 103 ? -10.738 -5.122 -6.216 1.00 91.88 103 ALA A N 1
ATOM 761 C CA . ALA A 1 103 ? -9.508 -5.740 -5.754 1.00 91.88 103 ALA A CA 1
ATOM 762 C C . ALA A 1 103 ? -9.735 -6.988 -4.894 1.00 91.88 103 ALA A C 1
ATOM 764 O O . ALA A 1 103 ? -10.663 -7.077 -4.076 1.00 91.88 103 ALA A O 1
ATOM 765 N N . VAL A 1 104 ? -8.822 -7.945 -5.027 1.00 92.44 104 VAL A N 1
ATOM 766 C CA . VAL A 1 104 ? -8.659 -9.080 -4.120 1.00 92.44 104 VAL A CA 1
ATOM 767 C C . VAL A 1 104 ? -7.515 -8.756 -3.168 1.00 92.44 104 VAL A C 1
ATOM 769 O O . VAL A 1 104 ? -6.402 -8.456 -3.592 1.00 92.44 104 VAL A O 1
ATOM 772 N N . VAL A 1 105 ? -7.799 -8.798 -1.866 1.00 92.38 105 VAL A N 1
ATOM 773 C CA . VAL A 1 105 ? -6.814 -8.535 -0.813 1.00 92.38 105 VAL A CA 1
ATOM 774 C C . VAL A 1 105 ? -6.461 -9.853 -0.146 1.00 92.38 105 VAL A C 1
ATOM 776 O O . VAL A 1 105 ? -7.345 -10.567 0.333 1.00 92.38 105 VAL A O 1
ATOM 779 N N . ARG A 1 106 ? -5.168 -10.165 -0.106 1.00 92.75 106 ARG A N 1
ATOM 780 C CA . ARG A 1 106 ? -4.605 -11.303 0.619 1.00 92.75 106 ARG A CA 1
ATOM 781 C C . ARG A 1 106 ? -3.707 -10.770 1.726 1.00 92.75 106 ARG A C 1
ATOM 783 O O . ARG A 1 106 ? -2.629 -10.247 1.451 1.00 92.75 106 ARG A O 1
ATOM 790 N N . THR A 1 107 ? -4.150 -10.897 2.970 1.00 92.12 107 THR A N 1
ATOM 791 C CA . THR A 1 107 ? -3.331 -10.533 4.130 1.00 92.12 107 THR A CA 1
ATOM 792 C C . THR A 1 107 ? -2.228 -11.568 4.315 1.00 92.12 107 THR A C 1
ATOM 794 O O . THR A 1 107 ? -2.497 -12.768 4.393 1.00 92.12 107 THR A O 1
ATOM 797 N N . LEU A 1 108 ? -0.985 -11.099 4.340 1.00 90.69 108 LEU A N 1
ATOM 798 C CA . LEU A 1 108 ? 0.196 -11.919 4.573 1.00 90.69 108 LEU A CA 1
ATOM 799 C C . LEU A 1 108 ? 0.467 -12.022 6.083 1.00 90.69 108 LEU A C 1
ATOM 801 O O . LEU A 1 108 ? 0.037 -11.150 6.845 1.00 90.69 108 LEU A O 1
ATOM 805 N N . PRO A 1 109 ? 1.182 -13.067 6.537 1.00 91.69 109 PRO A N 1
ATOM 806 C CA . PRO A 1 109 ? 1.612 -13.167 7.926 1.00 91.69 109 PRO A CA 1
ATOM 807 C C . PRO A 1 109 ? 2.389 -11.924 8.366 1.00 91.69 109 PRO A C 1
ATOM 809 O O . PRO A 1 109 ? 3.152 -11.340 7.592 1.00 91.69 109 PRO A O 1
ATOM 812 N N . ALA A 1 110 ? 2.212 -11.528 9.626 1.00 88.12 110 ALA A N 1
ATOM 813 C CA . ALA A 1 110 ? 3.017 -10.465 10.204 1.00 88.12 110 ALA A CA 1
ATOM 814 C C . ALA A 1 110 ? 4.497 -10.875 10.209 1.00 88.12 110 ALA A C 1
ATOM 816 O O . ALA A 1 110 ? 4.843 -12.007 10.546 1.00 88.12 110 ALA A O 1
ATOM 817 N N . TRP A 1 111 ? 5.372 -9.935 9.868 1.00 88.25 111 TRP A N 1
ATOM 818 C CA . TRP A 1 111 ? 6.814 -10.131 9.919 1.00 88.25 111 TRP A CA 1
ATOM 819 C C . TRP A 1 111 ? 7.408 -9.180 10.952 1.00 88.25 111 TRP A C 1
ATOM 821 O O . TRP A 1 111 ? 7.838 -8.074 10.637 1.00 88.25 111 TRP A O 1
ATOM 831 N N . GLU A 1 112 ? 7.383 -9.600 12.215 1.00 87.44 112 GLU A N 1
ATOM 832 C CA . GLU A 1 112 ? 7.766 -8.747 13.348 1.00 87.44 112 GLU A CA 1
ATOM 833 C C . GLU A 1 112 ? 9.205 -8.232 13.222 1.00 87.44 112 GLU A C 1
ATOM 835 O O . GLU A 1 112 ? 9.458 -7.042 13.413 1.00 87.44 112 GLU A O 1
ATOM 840 N N . GLU A 1 113 ? 10.136 -9.094 12.801 1.00 86.94 113 GLU A N 1
ATOM 841 C CA . GLU A 1 113 ? 11.544 -8.723 12.615 1.00 86.94 113 GLU A CA 1
ATOM 842 C C . GLU A 1 113 ? 11.749 -7.615 11.580 1.00 86.94 113 GLU A C 1
ATOM 844 O O . GLU A 1 113 ? 12.693 -6.832 11.706 1.00 86.94 113 GLU A O 1
ATOM 849 N N . LEU A 1 114 ? 10.875 -7.523 10.571 1.00 84.62 114 LEU A N 1
ATOM 850 C CA . LEU A 1 114 ? 10.977 -6.509 9.525 1.00 84.62 114 LEU A CA 1
ATOM 851 C C . LEU A 1 114 ? 10.876 -5.101 10.119 1.00 84.62 114 LEU A C 1
ATOM 853 O O . LEU A 1 114 ? 11.606 -4.204 9.702 1.00 84.62 114 LEU A O 1
ATOM 857 N N . SER A 1 115 ? 10.032 -4.918 11.140 1.00 78.62 115 SER A N 1
ATOM 858 C CA . SER A 1 115 ? 9.836 -3.616 11.787 1.00 78.62 115 SER A CA 1
ATOM 859 C C . SER A 1 115 ? 11.118 -3.064 12.422 1.00 78.62 115 SER A C 1
ATOM 861 O O . SER A 1 115 ? 11.362 -1.863 12.360 1.00 78.62 115 SER A O 1
ATOM 863 N N . CYS A 1 116 ? 11.984 -3.937 12.946 1.00 84.50 116 CYS A N 1
ATOM 864 C CA . CYS A 1 116 ? 13.273 -3.566 13.536 1.00 84.50 116 CYS A CA 1
ATOM 865 C C . CYS A 1 116 ? 14.383 -3.343 12.495 1.00 84.50 116 CYS A C 1
ATOM 867 O O . CYS A 1 116 ? 15.483 -2.927 12.855 1.00 84.50 116 CYS A O 1
ATOM 869 N N . ARG A 1 117 ? 14.128 -3.662 11.221 1.00 85.62 117 ARG A N 1
ATOM 870 C CA . ARG A 1 117 ? 15.115 -3.623 10.129 1.00 85.62 117 ARG A CA 1
ATOM 871 C C . ARG A 1 117 ? 14.813 -2.553 9.079 1.00 85.62 117 ARG A C 1
ATOM 873 O O . ARG A 1 117 ? 15.585 -2.398 8.136 1.00 85.62 117 ARG A O 1
ATOM 880 N N . LEU A 1 118 ? 13.716 -1.814 9.238 1.00 83.94 118 LEU A N 1
ATOM 881 C CA . LEU A 1 118 ? 13.327 -0.719 8.359 1.00 83.94 118 LEU A CA 1
ATOM 882 C C . LEU A 1 118 ? 13.515 0.628 9.055 1.00 83.94 118 LEU A C 1
ATOM 884 O O . LEU A 1 118 ? 13.075 0.831 10.184 1.00 83.94 118 LEU A O 1
ATOM 888 N N . THR A 1 119 ? 14.109 1.573 8.332 1.00 85.62 119 THR A N 1
ATOM 889 C CA . THR A 1 119 ? 14.244 2.965 8.769 1.00 85.62 119 THR A CA 1
ATOM 890 C C . THR A 1 119 ? 13.463 3.855 7.818 1.00 85.62 119 THR A C 1
ATOM 892 O O . THR A 1 119 ? 13.709 3.850 6.614 1.00 85.62 119 THR A O 1
ATOM 895 N N . LEU A 1 120 ? 12.534 4.642 8.358 1.00 80.25 120 LEU A N 1
ATOM 896 C CA . LEU A 1 120 ? 11.783 5.629 7.590 1.00 80.25 120 LEU A CA 1
ATOM 897 C C . LEU A 1 120 ? 12.482 6.990 7.661 1.00 80.25 120 LEU A C 1
ATOM 899 O O . LEU A 1 120 ? 12.669 7.543 8.745 1.00 80.25 120 LEU A O 1
ATOM 903 N N . LEU A 1 121 ? 12.825 7.543 6.499 1.00 80.25 121 LEU A N 1
ATOM 904 C CA . LEU A 1 121 ? 13.432 8.865 6.362 1.00 80.25 121 LEU A CA 1
ATOM 905 C C . LEU A 1 121 ? 12.449 9.818 5.678 1.00 80.25 121 LEU A C 1
ATOM 907 O O . LEU A 1 121 ? 11.892 9.506 4.629 1.00 80.25 121 LEU A O 1
ATOM 911 N N . PHE A 1 122 ? 12.245 10.998 6.265 1.00 74.81 122 PHE A N 1
ATOM 912 C CA . PHE A 1 122 ? 11.426 12.055 5.674 1.00 74.81 122 PHE A CA 1
ATOM 913 C C . PHE A 1 122 ? 12.324 13.139 5.069 1.00 74.81 122 PHE A C 1
ATOM 915 O O . PHE A 1 122 ? 12.994 13.865 5.799 1.00 74.81 122 PHE A O 1
ATOM 922 N N . VAL A 1 123 ? 12.302 13.274 3.739 1.00 75.12 123 VAL A N 1
ATOM 923 C CA . VAL A 1 123 ? 13.241 14.122 2.971 1.00 75.12 123 VAL A CA 1
ATOM 924 C C . VAL A 1 123 ? 12.720 15.559 2.746 1.00 75.12 123 VAL A C 1
ATOM 926 O O . VAL A 1 123 ? 13.314 16.365 2.042 1.00 75.12 123 VAL A O 1
ATOM 929 N N . GLY A 1 124 ? 11.623 15.953 3.402 1.00 57.22 124 GLY A N 1
ATOM 930 C CA . GLY A 1 124 ? 11.278 17.374 3.564 1.00 57.22 124 GLY A CA 1
ATOM 931 C C . GLY A 1 124 ? 10.488 18.042 2.435 1.00 57.22 124 GLY A C 1
ATOM 932 O O . GLY A 1 124 ? 10.097 19.197 2.608 1.00 57.22 124 GLY A O 1
ATOM 933 N N . ARG A 1 125 ? 10.173 17.358 1.327 1.00 60.91 125 ARG A N 1
ATOM 934 C CA . ARG A 1 125 ? 9.304 17.906 0.270 1.00 60.91 125 ARG A CA 1
ATOM 935 C C . ARG A 1 125 ? 8.005 17.118 0.134 1.00 60.91 125 ARG A C 1
ATOM 937 O O . ARG A 1 125 ? 7.997 15.901 0.008 1.00 60.91 125 ARG A O 1
ATOM 944 N N . ALA A 1 126 ? 6.888 17.842 0.178 1.00 53.66 126 ALA A N 1
ATOM 945 C CA . ALA A 1 126 ? 5.579 17.304 -0.155 1.00 53.66 126 ALA A CA 1
ATOM 946 C C . ALA A 1 126 ? 5.457 17.260 -1.680 1.00 53.66 126 ALA A C 1
ATOM 948 O O . ALA A 1 126 ? 5.352 18.306 -2.320 1.00 53.66 126 ALA A O 1
ATOM 949 N N . HIS A 1 127 ? 5.478 16.065 -2.262 1.00 59.50 127 HIS A N 1
ATOM 950 C CA . HIS A 1 127 ? 5.222 15.904 -3.689 1.00 59.50 127 HIS A CA 1
ATOM 951 C C . HIS A 1 127 ? 3.735 16.146 -3.972 1.00 59.50 127 HIS A C 1
ATOM 953 O O . HIS A 1 127 ? 2.856 15.780 -3.182 1.00 59.50 127 HIS A O 1
ATOM 959 N N . ASP A 1 128 ? 3.431 16.777 -5.103 1.00 64.38 128 ASP A N 1
ATOM 960 C CA . ASP A 1 128 ? 2.067 16.797 -5.607 1.00 64.38 128 ASP A CA 1
ATOM 961 C C . ASP A 1 128 ? 1.752 15.479 -6.312 1.00 64.38 128 ASP A C 1
ATOM 963 O O . ASP A 1 128 ? 1.921 15.330 -7.516 1.00 64.38 128 ASP A O 1
ATOM 967 N N . SER A 1 129 ? 1.300 14.498 -5.528 1.00 63.22 129 SER A N 1
ATOM 968 C CA . SER A 1 129 ? 0.989 13.149 -6.010 1.00 63.22 129 SER A CA 1
ATOM 969 C C . SER A 1 129 ? -0.005 13.143 -7.174 1.00 63.22 129 SER A C 1
ATOM 971 O O . SER A 1 129 ? 0.066 12.256 -8.020 1.00 63.22 129 SER A O 1
ATOM 973 N N . SER A 1 130 ? -0.901 14.132 -7.252 1.00 63.66 130 SER A N 1
ATOM 974 C CA . SER A 1 130 ? -1.910 14.226 -8.311 1.00 63.66 130 SER A CA 1
ATOM 975 C C . SER A 1 130 ? -1.325 14.595 -9.681 1.00 63.66 130 SER A C 1
ATOM 977 O O . SER A 1 130 ? -1.714 14.011 -10.693 1.00 63.66 130 SER A O 1
ATOM 979 N N . SER A 1 131 ? -0.358 15.518 -9.733 1.00 66.62 131 SER A N 1
ATOM 980 C CA . SER A 1 131 ? 0.311 15.890 -10.985 1.00 66.62 131 SER A CA 1
ATOM 981 C C . SER A 1 131 ? 1.264 14.799 -11.465 1.00 66.62 131 SER A C 1
ATOM 983 O O . SER A 1 131 ? 1.283 14.511 -12.660 1.00 66.62 131 SER A O 1
ATOM 985 N N . VAL A 1 132 ? 1.958 14.118 -10.547 1.00 69.81 132 VAL A N 1
ATOM 986 C CA . VAL A 1 132 ? 2.813 12.967 -10.879 1.00 69.81 132 VAL A CA 1
ATOM 987 C C . VAL A 1 132 ? 1.991 11.806 -11.451 1.00 69.81 132 VAL A C 1
ATOM 989 O O . VAL A 1 132 ? 2.350 11.267 -12.495 1.00 69.81 132 VAL A O 1
ATOM 992 N N . HIS A 1 133 ? 0.846 11.455 -10.848 1.00 69.50 133 HIS A N 1
ATOM 993 C CA . HIS A 1 133 ? -0.033 10.411 -11.401 1.00 69.50 133 HIS A CA 1
ATOM 994 C C . HIS A 1 133 ? -0.485 10.735 -12.829 1.00 69.50 133 HIS A C 1
ATOM 996 O O . HIS A 1 133 ? -0.450 9.862 -13.697 1.00 69.50 133 HIS A O 1
ATOM 1002 N N . ARG A 1 134 ? -0.854 11.994 -13.099 1.00 72.94 134 ARG A N 1
ATOM 1003 C CA . ARG A 1 134 ? -1.239 12.429 -14.447 1.00 72.94 134 ARG A CA 1
ATOM 1004 C C . ARG A 1 134 ? -0.091 12.275 -15.444 1.00 72.94 134 ARG A C 1
ATOM 1006 O O . ARG A 1 134 ? -0.306 11.742 -16.529 1.00 72.94 134 ARG A O 1
ATOM 1013 N N . GLN A 1 135 ? 1.119 12.686 -15.064 1.00 74.00 135 GLN A N 1
ATOM 1014 C CA . GLN A 1 135 ? 2.315 12.547 -15.901 1.00 74.00 135 GLN A CA 1
ATOM 1015 C C . GLN A 1 135 ? 2.626 11.082 -16.221 1.00 74.00 135 GLN A C 1
ATOM 1017 O O . GLN A 1 135 ? 2.923 10.766 -17.369 1.00 74.00 135 GLN A O 1
ATOM 1022 N N . VAL A 1 136 ? 2.495 10.177 -15.246 1.00 71.69 136 VAL A N 1
ATOM 1023 C CA . VAL A 1 136 ? 2.701 8.736 -15.458 1.00 71.69 136 VAL A CA 1
ATOM 1024 C C . VAL A 1 136 ? 1.652 8.161 -16.412 1.00 71.69 136 VAL A C 1
ATOM 1026 O O . VAL A 1 136 ? 2.010 7.447 -17.347 1.00 71.69 136 VAL A O 1
ATOM 1029 N N . ILE A 1 137 ? 0.371 8.502 -16.231 1.00 73.94 137 ILE A N 1
ATOM 1030 C CA . ILE A 1 137 ? -0.712 8.055 -17.125 1.00 73.94 137 ILE A CA 1
ATOM 1031 C C . ILE A 1 137 ? -0.459 8.536 -18.561 1.00 73.94 137 ILE A C 1
ATOM 1033 O O . ILE A 1 137 ? -0.543 7.748 -19.505 1.00 73.94 137 ILE A O 1
ATOM 1037 N N . GLU A 1 138 ? -0.105 9.810 -18.735 1.00 74.62 138 GLU A N 1
ATOM 1038 C CA . GLU A 1 138 ? 0.235 10.367 -20.047 1.00 74.62 138 GLU A CA 1
ATOM 1039 C C . GLU A 1 138 ? 1.485 9.722 -20.656 1.00 74.62 138 GLU A C 1
ATOM 1041 O O . GLU A 1 138 ? 1.521 9.456 -21.859 1.00 74.62 138 GLU A O 1
ATOM 1046 N N . HIS A 1 139 ? 2.514 9.465 -19.846 1.00 72.50 139 HIS A N 1
ATOM 1047 C CA . HIS A 1 139 ? 3.751 8.838 -20.299 1.00 72.50 139 HIS A CA 1
ATOM 1048 C C . HIS A 1 139 ? 3.489 7.424 -20.820 1.00 72.50 139 HIS A C 1
ATOM 1050 O O . HIS A 1 139 ? 3.920 7.089 -21.923 1.00 72.50 139 HIS A O 1
ATOM 1056 N N . VAL A 1 140 ? 2.721 6.627 -20.076 1.00 73.62 140 VAL A N 1
ATOM 1057 C CA . VAL A 1 140 ? 2.326 5.263 -20.457 1.00 73.62 140 VAL A CA 1
ATOM 1058 C C . VAL A 1 140 ? 1.496 5.269 -21.732 1.00 73.62 140 VAL A C 1
ATOM 1060 O O . VAL A 1 140 ? 1.740 4.451 -22.617 1.00 73.62 140 VAL A O 1
ATOM 1063 N N . ALA A 1 141 ? 0.538 6.193 -21.854 1.00 72.94 141 ALA A N 1
ATOM 1064 C CA . ALA A 1 141 ? -0.282 6.307 -23.058 1.00 72.94 141 ALA A CA 1
ATOM 1065 C C . ALA A 1 141 ? 0.567 6.552 -24.321 1.00 72.94 141 ALA A C 1
ATOM 1067 O O . ALA A 1 141 ? 0.163 6.158 -25.413 1.00 72.94 141 ALA A O 1
ATOM 1068 N N . ARG A 1 142 ? 1.748 7.173 -24.175 1.00 72.12 142 ARG A N 1
ATOM 1069 C CA . ARG A 1 142 ? 2.680 7.466 -25.276 1.00 72.12 142 ARG A CA 1
ATOM 1070 C C . ARG A 1 142 ? 3.752 6.388 -25.500 1.00 72.12 142 ARG A C 1
ATOM 1072 O O . ARG A 1 142 ? 4.131 6.176 -26.646 1.00 72.12 142 ARG A O 1
ATOM 1079 N N . HIS A 1 143 ? 4.243 5.726 -24.450 1.00 70.31 143 HIS A N 1
ATOM 1080 C CA . HIS A 1 143 ? 5.432 4.851 -24.511 1.00 70.31 143 HIS A CA 1
ATOM 1081 C C . HIS A 1 143 ? 5.140 3.366 -24.234 1.00 70.31 143 HIS A C 1
ATOM 1083 O O . HIS A 1 143 ? 6.037 2.528 -24.320 1.00 70.31 143 HIS A O 1
ATOM 1089 N N . GLY A 1 144 ? 3.884 3.022 -23.943 1.00 68.88 144 GLY A N 1
ATOM 1090 C CA . GLY A 1 144 ? 3.456 1.661 -23.643 1.00 68.88 144 GLY A CA 1
ATOM 1091 C C . GLY A 1 144 ? 3.582 1.291 -22.163 1.00 68.88 144 GLY A C 1
ATOM 1092 O O . GLY A 1 144 ? 4.232 1.955 -21.361 1.00 68.88 144 GLY A O 1
ATOM 1093 N N . SER A 1 145 ? 2.929 0.192 -21.788 1.00 70.44 145 SER A N 1
ATOM 1094 C CA . SER A 1 145 ? 2.797 -0.278 -20.402 1.00 70.44 145 SER A CA 1
ATOM 1095 C C . SER A 1 145 ? 3.905 -1.241 -19.957 1.00 70.44 145 SER A C 1
ATOM 1097 O O . SER A 1 145 ? 3.747 -1.913 -18.940 1.00 70.44 145 SER A O 1
ATOM 1099 N N . GLY A 1 146 ? 5.000 -1.354 -20.716 1.00 75.06 146 GLY A N 1
ATOM 1100 C CA . GLY A 1 146 ? 6.097 -2.296 -20.446 1.00 75.06 146 GLY A CA 1
ATOM 1101 C C . GLY A 1 146 ? 6.641 -2.213 -19.011 1.00 75.06 146 GLY A C 1
ATOM 1102 O O . GLY A 1 146 ? 6.680 -3.238 -18.330 1.00 75.06 146 GLY A O 1
ATOM 1103 N N . PRO A 1 147 ? 6.952 -1.011 -18.491 1.00 78.44 147 PRO A N 1
ATOM 1104 C CA . PRO A 1 147 ? 7.410 -0.843 -17.110 1.00 78.44 147 PRO A CA 1
ATOM 1105 C C . PRO A 1 147 ? 6.424 -1.309 -16.024 1.00 78.44 147 PRO A C 1
ATOM 1107 O O . PRO A 1 147 ? 6.847 -1.674 -14.928 1.00 78.44 147 PRO A O 1
ATOM 1110 N N . PHE A 1 148 ? 5.114 -1.363 -16.303 1.00 81.62 148 PHE A N 1
ATOM 1111 C CA . PHE A 1 148 ? 4.147 -1.907 -15.342 1.00 81.62 148 PHE A CA 1
ATOM 1112 C C . PHE A 1 148 ? 4.291 -3.415 -15.142 1.00 81.62 148 PHE A C 1
ATOM 1114 O O . PHE A 1 148 ? 3.927 -3.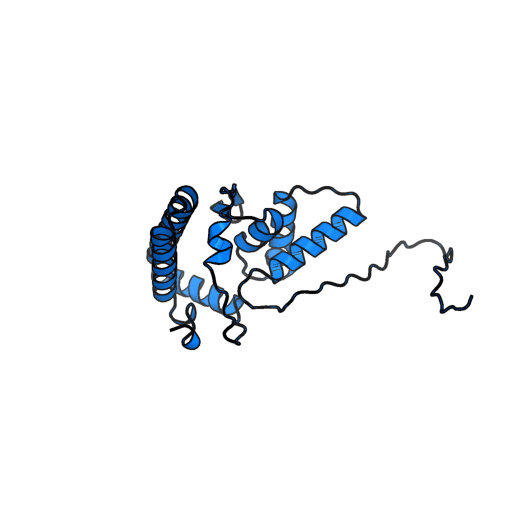915 -14.081 1.00 81.62 148 PHE A O 1
ATOM 1121 N N . ALA A 1 149 ? 4.821 -4.149 -16.126 1.00 87.00 149 ALA A N 1
ATOM 1122 C CA . ALA A 1 149 ? 5.160 -5.554 -15.926 1.00 87.00 149 ALA A CA 1
ATOM 1123 C C . ALA A 1 149 ? 6.247 -5.694 -14.852 1.00 87.00 149 ALA A C 1
ATOM 1125 O O . ALA A 1 149 ? 6.054 -6.442 -13.903 1.00 87.00 149 ALA A O 1
ATOM 1126 N N . LEU A 1 150 ? 7.296 -4.866 -14.916 1.00 88.88 150 LEU A N 1
ATOM 1127 C CA . LEU A 1 150 ? 8.383 -4.871 -13.932 1.00 88.88 150 LEU A CA 1
ATOM 1128 C C . LEU A 1 150 ? 7.899 -4.518 -12.519 1.00 88.88 150 LEU A C 1
ATOM 1130 O O . LEU A 1 150 ? 8.321 -5.145 -11.550 1.00 88.88 150 LEU A O 1
ATOM 1134 N N . LEU A 1 151 ? 6.980 -3.553 -12.390 1.00 89.06 151 LEU A N 1
ATOM 1135 C CA . LEU A 1 151 ? 6.357 -3.242 -11.098 1.00 89.06 151 LEU A CA 1
ATOM 1136 C C . LEU A 1 151 ? 5.539 -4.418 -10.548 1.00 89.06 151 LEU A C 1
ATOM 1138 O O . LEU A 1 151 ? 5.591 -4.698 -9.350 1.00 89.06 151 LEU A O 1
ATOM 1142 N N . ARG A 1 152 ? 4.794 -5.121 -11.410 1.00 90.00 152 ARG A N 1
ATOM 1143 C CA . ARG A 1 152 ? 4.035 -6.315 -11.006 1.00 90.00 152 ARG A CA 1
ATOM 1144 C C . ARG A 1 152 ? 4.962 -7.444 -10.570 1.00 90.00 152 ARG A C 1
ATOM 1146 O O . ARG A 1 152 ? 4.718 -8.039 -9.523 1.00 90.00 152 ARG A O 1
ATOM 1153 N N . ASP A 1 153 ? 6.036 -7.685 -11.313 1.00 93.00 153 ASP A N 1
ATOM 1154 C CA . ASP A 1 153 ? 7.025 -8.713 -10.988 1.00 93.00 153 ASP A CA 1
ATOM 1155 C C . ASP A 1 153 ? 7.717 -8.410 -9.651 1.00 93.00 153 ASP A C 1
ATOM 1157 O O . ASP A 1 153 ? 7.850 -9.296 -8.806 1.00 93.00 153 ASP A O 1
ATOM 1161 N N . ALA A 1 154 ? 8.068 -7.143 -9.398 1.00 93.00 154 ALA A N 1
ATOM 1162 C CA . ALA A 1 154 ? 8.629 -6.716 -8.118 1.00 93.00 154 ALA A CA 1
ATOM 1163 C C . ALA A 1 154 ? 7.645 -6.920 -6.951 1.00 93.00 154 ALA A C 1
ATOM 1165 O O . ALA A 1 154 ? 8.049 -7.371 -5.879 1.00 93.00 154 ALA A O 1
ATOM 1166 N N . ALA A 1 155 ? 6.350 -6.651 -7.150 1.00 93.25 155 ALA A N 1
ATOM 1167 C CA . ALA A 1 155 ? 5.325 -6.897 -6.134 1.00 93.25 155 ALA A CA 1
ATOM 1168 C C . ALA A 1 155 ? 5.139 -8.397 -5.832 1.00 93.25 155 ALA A C 1
ATOM 1170 O O . 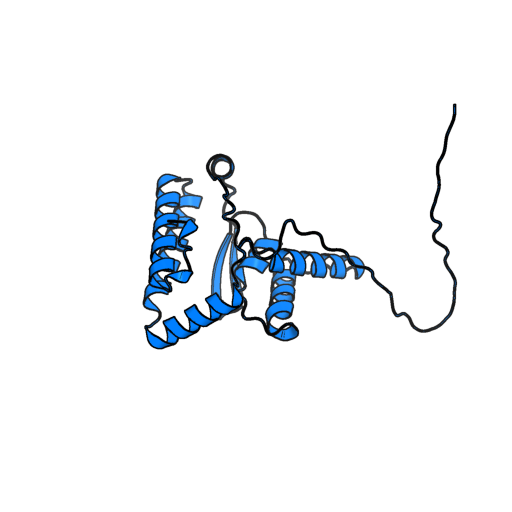ALA A 1 155 ? 4.963 -8.776 -4.672 1.00 93.25 155 ALA A O 1
ATOM 1171 N N . VAL A 1 156 ? 5.203 -9.258 -6.856 1.00 95.69 156 VAL A N 1
ATOM 1172 C CA . VAL A 1 156 ? 5.177 -10.724 -6.700 1.00 95.69 156 VAL A CA 1
ATOM 1173 C C . VAL A 1 156 ? 6.410 -11.208 -5.934 1.00 95.69 156 VAL A C 1
ATOM 1175 O O . VAL A 1 156 ? 6.268 -11.937 -4.954 1.00 95.69 156 VAL A O 1
ATOM 1178 N N . ALA A 1 157 ? 7.603 -10.743 -6.311 1.00 95.44 157 ALA A N 1
ATOM 1179 C CA . ALA A 1 157 ? 8.844 -11.083 -5.619 1.00 95.44 157 ALA A CA 1
ATOM 1180 C C . ALA A 1 157 ? 8.830 -10.625 -4.150 1.00 95.44 157 ALA A C 1
ATOM 1182 O O . ALA A 1 157 ? 9.229 -11.377 -3.263 1.00 95.44 157 ALA A O 1
ATOM 1183 N N . ALA A 1 158 ? 8.311 -9.423 -3.871 1.00 94.94 158 ALA A N 1
ATOM 1184 C CA . ALA A 1 158 ? 8.162 -8.916 -2.509 1.00 94.94 158 ALA A CA 1
ATOM 1185 C C . ALA A 1 158 ? 7.197 -9.776 -1.678 1.00 94.94 158 ALA A C 1
ATOM 1187 O O . ALA A 1 158 ? 7.498 -10.079 -0.525 1.00 94.94 158 ALA A O 1
ATOM 1188 N N . ARG A 1 159 ? 6.064 -10.208 -2.253 1.00 95.50 159 ARG A N 1
ATOM 1189 C CA . ARG A 1 159 ? 5.127 -11.136 -1.596 1.00 95.50 159 ARG A CA 1
ATOM 1190 C C . ARG A 1 159 ? 5.826 -12.437 -1.211 1.00 95.50 159 ARG A C 1
ATOM 1192 O O . ARG A 1 159 ? 5.704 -12.870 -0.068 1.00 95.50 159 ARG A O 1
ATOM 1199 N N . ASP A 1 160 ? 6.542 -13.046 -2.151 1.00 96.81 160 ASP A N 1
ATOM 1200 C CA . ASP A 1 160 ? 7.205 -14.333 -1.930 1.00 96.81 160 ASP A CA 1
ATOM 1201 C C . ASP A 1 160 ? 8.330 -14.205 -0.893 1.00 96.81 160 ASP A C 1
ATOM 1203 O O . ASP A 1 160 ? 8.447 -15.049 -0.006 1.00 96.81 160 ASP A O 1
ATOM 1207 N N . ALA A 1 161 ? 9.075 -13.096 -0.919 1.00 96.00 161 ALA A N 1
ATOM 1208 C CA . ALA A 1 161 ? 10.080 -12.781 0.091 1.00 96.00 161 ALA A CA 1
ATOM 1209 C C . ALA A 1 161 ? 9.477 -12.579 1.491 1.00 96.00 161 ALA A C 1
ATOM 1211 O O . ALA A 1 161 ? 10.032 -13.077 2.468 1.00 96.00 161 ALA A O 1
ATOM 1212 N N . VAL A 1 162 ? 8.326 -11.902 1.606 1.00 93.75 162 VAL A N 1
ATOM 1213 C CA . VAL A 1 162 ? 7.605 -11.753 2.885 1.00 93.75 162 VAL A CA 1
ATOM 1214 C C . VAL A 1 162 ? 7.129 -13.109 3.405 1.00 93.75 162 VAL A C 1
ATOM 1216 O O . VAL A 1 162 ? 7.296 -13.396 4.589 1.00 93.75 162 VAL A O 1
ATOM 1219 N N . LEU A 1 163 ? 6.572 -13.960 2.537 1.00 94.44 163 LEU A N 1
ATOM 1220 C CA . LEU A 1 163 ? 6.126 -15.308 2.908 1.00 94.44 163 LEU A CA 1
ATOM 1221 C C . LEU A 1 163 ? 7.288 -16.202 3.362 1.00 94.44 163 LEU A C 1
ATOM 1223 O O . LEU A 1 163 ? 7.116 -17.004 4.277 1.00 94.44 163 LEU A O 1
ATOM 1227 N N . ALA A 1 164 ? 8.462 -16.045 2.749 1.00 96.62 164 ALA A N 1
ATOM 1228 C CA . ALA A 1 164 ? 9.686 -16.745 3.128 1.00 96.62 164 ALA A CA 1
ATOM 1229 C C . ALA A 1 164 ? 10.438 -16.086 4.302 1.00 96.62 164 ALA A C 1
ATOM 1231 O O . ALA A 1 164 ? 11.406 -16.661 4.793 1.00 96.62 164 ALA A O 1
ATOM 1232 N N . GLN A 1 165 ? 10.020 -14.889 4.734 1.00 95.06 165 GLN A N 1
ATOM 1233 C CA . GLN A 1 165 ? 10.749 -14.024 5.670 1.00 95.06 165 GLN A CA 1
ATOM 1234 C C . GLN A 1 165 ? 12.222 -13.796 5.267 1.00 95.06 165 GLN A C 1
ATOM 1236 O O . GLN A 1 165 ? 13.112 -13.672 6.111 1.00 95.06 165 GLN A O 1
ATOM 1241 N N . ASP A 1 166 ? 12.480 -13.714 3.959 1.00 96.25 166 ASP A N 1
ATOM 1242 C CA . ASP A 1 166 ? 13.807 -13.486 3.388 1.00 96.25 166 ASP A CA 1
ATOM 1243 C C . ASP A 1 166 ? 14.046 -11.984 3.185 1.00 96.25 166 ASP A C 1
ATOM 1245 O O . ASP A 1 166 ? 13.546 -11.355 2.247 1.00 96.25 166 ASP A O 1
ATOM 1249 N N . LEU A 1 167 ? 14.832 -11.392 4.086 1.00 94.06 167 LEU A N 1
ATOM 1250 C CA . LEU A 1 167 ? 15.147 -9.963 4.052 1.00 94.06 167 LEU A CA 1
ATOM 1251 C C . LEU A 1 167 ? 15.956 -9.566 2.813 1.00 94.06 167 LEU A C 1
ATOM 1253 O O . LEU A 1 167 ? 15.779 -8.462 2.297 1.00 94.06 167 LEU A O 1
ATOM 1257 N N . GLN A 1 168 ? 16.851 -10.436 2.346 1.00 96.19 168 GLN A N 1
ATOM 1258 C CA . GLN A 1 168 ? 17.705 -10.128 1.207 1.00 96.19 168 GLN A CA 1
ATOM 1259 C C . GLN A 1 168 ? 16.874 -10.101 -0.075 1.00 96.19 168 GLN A C 1
ATOM 1261 O O . GLN A 1 168 ? 16.973 -9.142 -0.844 1.00 96.19 168 GLN A O 1
ATOM 1266 N N . ALA A 1 169 ? 16.006 -11.098 -0.262 1.00 96.12 169 ALA A N 1
ATOM 1267 C CA . ALA A 1 169 ? 15.062 -11.125 -1.373 1.00 96.12 169 ALA A CA 1
ATOM 1268 C C . ALA A 1 169 ? 14.084 -9.937 -1.312 1.00 96.12 169 ALA A C 1
ATOM 1270 O O . ALA A 1 169 ? 13.828 -9.296 -2.332 1.00 96.12 169 ALA A O 1
ATOM 1271 N N . PHE A 1 170 ? 13.597 -9.574 -0.118 1.00 95.19 170 PHE A N 1
ATOM 1272 C CA . PHE A 1 170 ? 12.718 -8.413 0.052 1.00 95.19 170 PHE A CA 1
ATOM 1273 C C . PHE A 1 170 ? 13.424 -7.104 -0.332 1.00 95.19 170 PHE A C 1
ATOM 1275 O O . PHE A 1 170 ? 12.876 -6.300 -1.086 1.00 95.19 170 PHE A O 1
ATOM 1282 N N . GLY A 1 171 ? 14.675 -6.918 0.104 1.00 94.06 171 GLY A N 1
ATOM 1283 C CA . GLY A 1 171 ? 15.495 -5.768 -0.282 1.00 94.06 171 GLY A CA 1
ATOM 1284 C C . GLY A 1 171 ? 15.748 -5.696 -1.791 1.00 94.06 171 GLY A C 1
ATOM 1285 O O . GLY A 1 171 ? 15.640 -4.623 -2.384 1.00 94.06 171 GLY A O 1
ATOM 1286 N N . GLN A 1 172 ? 16.011 -6.834 -2.442 1.00 96.69 172 GLN A N 1
ATOM 1287 C CA . GLN A 1 172 ? 16.151 -6.902 -3.902 1.00 96.69 172 GLN A CA 1
ATOM 1288 C C . GLN A 1 172 ? 14.854 -6.513 -4.622 1.00 96.69 172 GLN A C 1
ATOM 1290 O O . GLN A 1 172 ? 14.903 -5.750 -5.588 1.00 96.69 172 GLN A O 1
ATOM 1295 N N . ALA A 1 173 ? 13.698 -6.966 -4.130 1.00 94.69 173 ALA A N 1
ATOM 1296 C CA . ALA A 1 173 ? 12.400 -6.583 -4.679 1.00 94.69 173 ALA A CA 1
ATOM 1297 C C . ALA A 1 173 ? 12.126 -5.073 -4.523 1.00 94.69 173 ALA A C 1
ATOM 1299 O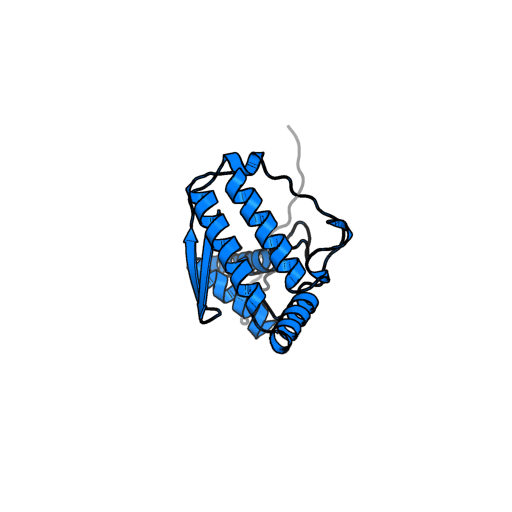 O . ALA A 1 173 ? 11.640 -4.437 -5.459 1.00 94.69 173 ALA A O 1
ATOM 1300 N N . MET A 1 174 ? 12.500 -4.468 -3.387 1.00 92.38 174 MET A N 1
ATOM 1301 C CA . MET A 1 174 ? 12.395 -3.015 -3.176 1.00 92.38 174 MET A CA 1
ATOM 1302 C C . MET A 1 174 ? 13.278 -2.213 -4.144 1.00 92.38 174 MET A C 1
ATOM 1304 O O . MET A 1 174 ? 12.838 -1.195 -4.688 1.00 92.38 174 MET A O 1
ATOM 1308 N N . ILE A 1 175 ? 14.509 -2.677 -4.387 1.00 93.12 175 ILE A N 1
ATOM 1309 C CA . ILE A 1 175 ? 15.420 -2.068 -5.366 1.00 93.12 175 ILE A CA 1
ATOM 1310 C C . ILE A 1 175 ? 14.816 -2.171 -6.769 1.00 93.12 175 ILE A C 1
ATOM 1312 O O . ILE A 1 175 ? 14.696 -1.158 -7.454 1.00 93.12 175 ILE A O 1
ATOM 1316 N N . ALA A 1 176 ? 14.362 -3.363 -7.170 1.00 92.38 176 ALA A N 1
ATOM 1317 C CA . ALA A 1 176 ? 13.743 -3.584 -8.475 1.00 92.38 176 ALA A CA 1
ATOM 1318 C C . ALA A 1 176 ? 12.501 -2.700 -8.686 1.00 92.38 176 ALA A C 1
ATOM 1320 O O . ALA A 1 176 ? 12.357 -2.090 -9.745 1.00 92.38 176 ALA A O 1
ATOM 1321 N N . ASN A 1 177 ? 11.645 -2.559 -7.666 1.00 91.50 177 ASN A N 1
ATOM 1322 C CA . ASN A 1 177 ? 10.501 -1.648 -7.705 1.00 91.50 177 ASN A CA 1
ATOM 1323 C C . ASN A 1 177 ? 10.939 -0.189 -7.918 1.00 91.50 177 ASN A C 1
ATOM 1325 O O . ASN A 1 177 ? 10.361 0.516 -8.742 1.00 91.50 177 ASN A O 1
ATOM 1329 N N . THR A 1 178 ? 11.972 0.259 -7.202 1.00 89.06 178 THR A N 1
ATOM 1330 C CA . THR A 1 178 ? 12.489 1.634 -7.307 1.00 89.06 178 THR A CA 1
ATOM 1331 C C . THR A 1 178 ? 13.065 1.912 -8.698 1.00 89.06 178 THR A C 1
ATOM 1333 O O . THR A 1 178 ? 12.773 2.948 -9.293 1.00 89.06 178 THR A O 1
ATOM 1336 N N . GLU A 1 179 ? 13.834 0.979 -9.264 1.00 89.81 179 GLU A N 1
ATOM 1337 C CA . GLU A 1 179 ? 14.361 1.105 -10.630 1.00 89.81 179 GLU A CA 1
ATOM 1338 C C . GLU A 1 179 ? 13.244 1.082 -11.685 1.00 89.81 179 GLU A C 1
ATOM 1340 O O . GLU A 1 179 ? 13.256 1.880 -12.626 1.00 89.81 179 GLU A O 1
ATOM 1345 N N . ALA A 1 180 ? 12.216 0.248 -11.498 1.00 87.75 180 ALA A N 1
ATOM 1346 C CA . ALA A 1 180 ? 11.041 0.247 -12.364 1.00 87.75 180 ALA A CA 1
ATOM 1347 C C . ALA A 1 180 ? 10.284 1.589 -12.306 1.00 87.75 180 ALA A C 1
ATOM 1349 O O . ALA A 1 180 ? 9.909 2.122 -13.353 1.00 87.75 180 ALA A O 1
ATOM 1350 N N . GLN A 1 181 ? 10.126 2.194 -11.121 1.00 85.81 181 GLN A N 1
ATOM 1351 C CA . GLN A 1 181 ? 9.541 3.535 -10.976 1.00 85.81 181 GLN A CA 1
ATOM 1352 C C . GLN A 1 181 ? 10.367 4.610 -11.698 1.00 85.81 181 GLN A C 1
ATOM 1354 O O . GLN A 1 181 ? 9.794 5.426 -12.419 1.00 85.81 181 GLN A O 1
ATOM 1359 N N . LYS A 1 182 ? 11.704 4.574 -11.596 1.00 84.69 182 LYS A N 1
ATOM 1360 C CA . LYS A 1 182 ? 12.585 5.486 -12.355 1.00 84.69 182 LYS A CA 1
ATOM 1361 C C . LYS A 1 182 ? 12.388 5.351 -13.864 1.00 84.69 182 LYS A C 1
ATOM 1363 O O . LYS A 1 182 ? 12.392 6.357 -14.568 1.00 84.69 182 LYS A O 1
ATOM 1368 N N . SER A 1 183 ? 12.193 4.122 -14.352 1.00 82.69 183 SER A N 1
ATOM 1369 C CA . SER A 1 183 ? 11.956 3.860 -15.778 1.00 82.69 183 SER A CA 1
ATOM 1370 C C . SER A 1 183 ? 10.594 4.363 -16.280 1.00 82.69 183 SER A C 1
ATOM 1372 O O . SER A 1 183 ? 10.454 4.624 -17.471 1.00 82.69 183 SER A O 1
ATOM 1374 N N . LEU A 1 184 ? 9.606 4.523 -15.387 1.00 79.62 184 LEU A N 1
ATOM 1375 C CA . LEU A 1 184 ? 8.287 5.090 -15.701 1.00 79.62 184 LEU A CA 1
ATOM 1376 C C . LEU A 1 184 ? 8.322 6.607 -15.820 1.00 79.62 184 LEU A C 1
ATOM 1378 O O . LEU A 1 184 ? 7.716 7.171 -16.728 1.00 79.62 184 LEU A O 1
ATOM 1382 N N . HIS A 1 185 ? 8.974 7.268 -14.867 1.00 76.50 185 HIS A N 1
ATOM 1383 C CA . HIS A 1 185 ? 9.130 8.712 -14.880 1.00 76.50 185 HIS A CA 1
ATOM 1384 C C . HIS A 1 185 ? 10.273 9.121 -13.940 1.00 76.50 185 HIS A C 1
ATOM 1386 O O . HIS A 1 185 ? 10.263 8.715 -12.776 1.00 76.50 185 HIS A O 1
ATOM 1392 N N . PRO A 1 186 ? 11.232 9.955 -14.380 1.00 72.12 186 PRO A N 1
ATOM 1393 C CA . PRO A 1 186 ? 12.385 10.331 -13.559 1.00 72.12 186 PRO A CA 1
ATOM 1394 C C . PRO A 1 186 ? 11.986 11.055 -12.264 1.00 72.12 186 PRO A C 1
ATOM 1396 O O . PRO A 1 186 ? 12.636 10.855 -11.242 1.00 72.12 186 PRO A O 1
ATOM 1399 N N . ASP A 1 187 ? 10.884 11.813 -12.279 1.00 73.38 187 ASP A N 1
ATOM 1400 C CA . ASP A 1 187 ? 10.402 12.561 -11.104 1.00 73.38 187 ASP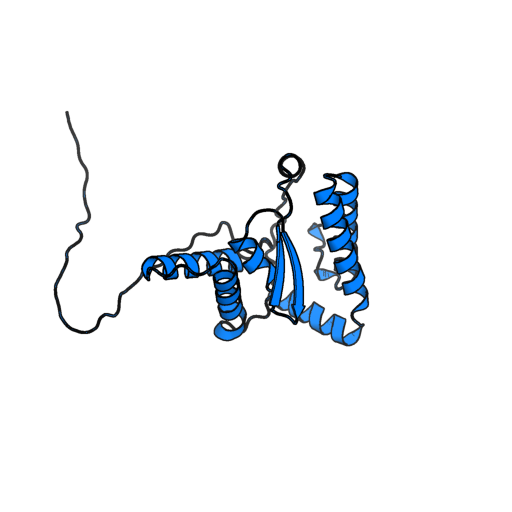 A CA 1
ATOM 1401 C C . ASP A 1 187 ? 9.692 11.686 -10.053 1.00 73.38 187 ASP A C 1
ATOM 1403 O O . ASP A 1 187 ? 9.317 12.187 -8.992 1.00 73.38 187 ASP A O 1
ATOM 1407 N N . LEU A 1 188 ? 9.494 10.384 -10.314 1.00 72.69 188 LEU A N 1
ATOM 1408 C CA . LEU A 1 188 ? 8.968 9.455 -9.304 1.00 72.69 188 LEU A CA 1
ATOM 1409 C C . LEU A 1 188 ? 9.985 9.165 -8.195 1.00 72.69 188 LEU A C 1
ATOM 1411 O O . LEU A 1 188 ? 9.588 8.818 -7.085 1.00 72.69 188 LEU A O 1
ATOM 1415 N N . VAL A 1 189 ? 11.282 9.325 -8.477 1.00 72.88 189 VAL A N 1
ATOM 1416 C CA . VAL A 1 189 ? 12.351 9.199 -7.483 1.00 72.88 189 VAL A CA 1
ATOM 1417 C C . VAL A 1 189 ? 13.074 10.534 -7.387 1.00 72.88 189 VAL A C 1
ATOM 1419 O O . VAL A 1 189 ? 13.851 10.892 -8.272 1.00 72.88 189 VAL A O 1
ATOM 1422 N N . GLY A 1 190 ? 12.793 11.267 -6.305 1.00 66.44 190 GLY A N 1
ATOM 1423 C CA . GLY A 1 190 ? 13.368 12.588 -6.055 1.00 66.44 190 GLY A CA 1
ATOM 1424 C C . GLY A 1 190 ? 14.896 12.569 -6.085 1.00 66.44 190 GLY A C 1
ATOM 1425 O O . GLY A 1 190 ? 15.525 11.589 -5.682 1.00 66.44 190 GLY A O 1
ATOM 1426 N N . GLU A 1 191 ? 15.502 13.658 -6.559 1.00 66.69 191 GLU A N 1
ATOM 1427 C CA . GLU A 1 191 ? 16.963 13.789 -6.610 1.00 66.69 191 GLU A CA 1
ATOM 1428 C C . GLU A 1 191 ? 17.593 13.688 -5.220 1.00 66.69 191 GLU A C 1
ATOM 1430 O O . GLU A 1 191 ? 18.690 13.161 -5.079 1.00 66.69 191 GLU A O 1
ATOM 1435 N N . GLU A 1 192 ? 16.867 14.125 -4.191 1.00 63.72 192 GLU A N 1
ATOM 1436 C CA . GLU A 1 192 ? 17.292 14.075 -2.795 1.00 63.72 192 GLU A CA 1
ATOM 1437 C C . GLU A 1 192 ? 17.282 12.654 -2.195 1.00 63.72 192 GLU A C 1
ATOM 1439 O O . GLU A 1 192 ? 17.758 12.461 -1.077 1.00 63.72 192 GLU A O 1
ATOM 1444 N N . ALA A 1 193 ? 16.722 11.671 -2.911 1.00 58.59 193 ALA A N 1
ATOM 1445 C CA . ALA A 1 193 ? 16.678 10.259 -2.525 1.00 58.59 193 ALA A CA 1
ATOM 1446 C C . ALA A 1 193 ? 17.676 9.380 -3.310 1.00 58.59 193 ALA A C 1
ATOM 1448 O O . ALA A 1 193 ? 17.624 8.153 -3.192 1.00 58.59 193 ALA A O 1
ATOM 1449 N N . ARG A 1 194 ? 18.544 9.990 -4.130 1.00 57.84 194 ARG A N 1
ATOM 1450 C CA . ARG A 1 194 ? 19.666 9.326 -4.815 1.00 57.84 194 ARG A CA 1
ATOM 1451 C C . ARG A 1 194 ? 20.910 9.307 -3.935 1.00 57.84 194 ARG A C 1
ATOM 1453 O O . ARG A 1 194 ? 21.630 8.290 -4.015 1.00 57.84 194 ARG A O 1
#

Radius of gyration: 21.7 Å; chains: 1; bounding box: 58×40×77 Å

Secondary structure (DSSP, 8-state):
----------------S------------S-TTSSS-HHHHHHHHHHHHHHHHTT----HHHHHHHHHHIIIIIT-----SHHHHHHHH-S-EEEEESSTT-EEEEEPPP-HHHHTT------S----HHHHHHHHHHHHHHH-SHHHHHHHHHHHHHHHHHHHT-HHHHHHHHHHHHHHHHHH-GGGS-GGG-